Protein AF-A0A813EMS3-F1 (afdb_monomer_lite)

InterPro domains:
  IPR025638 Protein of unknown function DUF4336 [PTHR33835] (139-270)
  IPR036866 Ribonuclease Z/Hydroxyacylglutathione hydrolase-like [SSF56281] (127-273)

Foldseek 3Di:
DDQWDFDPPWDWDFDDDDPQKTWTATPDGDGDRTDIDGQDDPPHGPDDDPPPLPVPQPPPPPDDDFKDGFADPFVQKTKIKGWDDLVCQVVLLVVLLVLFPDPVLNVLSVVQVVCVVVVNFGGFTFIFMWMWGQFPVLLFIEIELDDAPDPVVLVSSVSRRHALAYEQFFLVSLPRVQVVCVSRVAHEYQYEDDDSCVVSVVRHPPPSHHYQYDHADCSQVSVCVRHPVCQKGWHWDADPNGTTIWIQGPVRRDTDTDCCCVVPPPPLPDLVVQRTTPTPSSSVSSSCSPSVPPD

pLDDT: mean 81.96, std 15.06, range [34.81, 97.19]

Structure (mmCIF, N/CA/C/O backbone):
data_AF-A0A813EMS3-F1
#
_entry.id   AF-A0A813EMS3-F1
#
loop_
_atom_site.group_PDB
_atom_site.id
_atom_site.type_symbol
_atom_site.label_atom_id
_atom_site.label_alt_id
_atom_site.label_comp_id
_atom_site.label_asym_id
_atom_site.label_entity_id
_atom_site.label_seq_id
_atom_site.pdbx_PDB_ins_code
_atom_site.Cartn_x
_atom_site.Cartn_y
_atom_site.Cartn_z
_atom_site.occupancy
_atom_site.B_iso_or_equiv
_atom_site.auth_seq_id
_atom_site.auth_comp_id
_atom_site.auth_asym_id
_atom_site.auth_atom_id
_atom_site.pdbx_PDB_model_num
ATOM 1 N N . MET A 1 1 ? 27.229 -27.694 19.171 1.00 39.75 1 MET A N 1
ATOM 2 C CA . MET A 1 1 ? 25.857 -27.173 18.996 1.00 39.75 1 MET A CA 1
ATOM 3 C C . MET A 1 1 ? 25.809 -25.803 19.642 1.00 39.75 1 MET A C 1
ATOM 5 O O . MET A 1 1 ? 25.884 -25.732 20.860 1.00 39.75 1 MET A O 1
ATOM 9 N N . MET A 1 2 ? 25.818 -24.729 18.852 1.00 39.12 2 MET A N 1
ATOM 10 C CA . MET A 1 2 ? 25.671 -23.376 19.394 1.00 39.12 2 MET A CA 1
ATOM 11 C C . MET A 1 2 ? 24.202 -23.181 19.772 1.00 39.12 2 MET A C 1
ATOM 13 O O . MET A 1 2 ? 23.333 -23.262 18.907 1.00 39.12 2 MET A O 1
ATOM 17 N N . GLY A 1 3 ? 23.925 -23.016 21.066 1.00 45.94 3 GLY A N 1
ATOM 18 C CA . GLY A 1 3 ? 22.601 -22.641 21.548 1.00 45.94 3 GLY A CA 1
ATOM 19 C C . GLY A 1 3 ? 22.306 -21.221 21.089 1.00 45.94 3 GLY A C 1
ATOM 20 O O . GLY A 1 3 ? 22.847 -20.279 21.654 1.00 45.94 3 GLY A O 1
ATOM 21 N N . GLY A 1 4 ? 21.524 -21.082 20.019 1.00 63.69 4 GLY A N 1
ATOM 22 C CA . GLY A 1 4 ? 21.028 -19.785 19.573 1.00 63.69 4 GLY A CA 1
ATOM 23 C C . GLY A 1 4 ? 19.966 -19.260 20.534 1.00 63.69 4 GLY A C 1
ATOM 24 O O . GLY A 1 4 ? 19.202 -20.034 21.110 1.00 63.69 4 GLY A O 1
ATOM 25 N N . GLU A 1 5 ? 19.913 -17.948 20.709 1.00 82.31 5 GLU A N 1
ATOM 26 C CA . GLU A 1 5 ? 18.809 -17.284 21.396 1.00 82.31 5 GLU A CA 1
ATOM 27 C C . GLU A 1 5 ? 17.659 -17.065 20.408 1.00 82.31 5 GLU A C 1
ATOM 29 O O . GLU A 1 5 ? 17.875 -16.929 19.202 1.00 82.31 5 GLU A O 1
ATOM 34 N N . ILE A 1 6 ? 16.427 -17.061 20.912 1.00 84.81 6 ILE A N 1
ATOM 35 C CA . ILE A 1 6 ? 15.279 -16.614 20.126 1.00 84.81 6 ILE A CA 1
ATOM 36 C C . ILE A 1 6 ? 15.252 -15.085 20.123 1.00 84.81 6 ILE A C 1
ATOM 38 O O . ILE A 1 6 ? 15.393 -14.466 21.178 1.00 84.81 6 ILE A O 1
ATOM 42 N N . LEU A 1 7 ? 15.103 -14.477 18.947 1.00 83.50 7 LEU A N 1
ATOM 43 C CA . LEU A 1 7 ? 15.065 -13.022 18.813 1.00 83.50 7 LEU A CA 1
ATOM 44 C C . LEU A 1 7 ? 13.640 -12.475 18.975 1.00 83.50 7 LEU A C 1
ATOM 46 O O . LEU A 1 7 ? 12.650 -13.171 18.743 1.00 83.50 7 LEU A O 1
ATOM 50 N N . ILE A 1 8 ? 13.543 -11.202 19.371 1.00 80.25 8 ILE A N 1
ATOM 51 C CA . ILE A 1 8 ? 12.269 -10.478 19.487 1.00 80.25 8 ILE A CA 1
ATOM 52 C C . ILE A 1 8 ? 11.554 -10.487 18.127 1.00 80.25 8 ILE A C 1
ATOM 54 O O . ILE A 1 8 ? 12.184 -10.273 17.093 1.00 80.25 8 ILE A O 1
ATOM 58 N N . GLY A 1 9 ? 10.241 -10.733 18.140 1.00 74.06 9 GLY A N 1
ATOM 59 C CA . GLY A 1 9 ? 9.406 -10.828 16.936 1.00 74.06 9 GLY A CA 1
ATOM 60 C C . GLY A 1 9 ? 9.239 -12.248 16.382 1.00 74.06 9 GLY A C 1
ATOM 61 O O . GLY A 1 9 ? 8.477 -12.445 15.441 1.00 74.06 9 GLY A O 1
ATOM 62 N N . ALA A 1 10 ? 9.906 -13.251 16.960 1.00 83.69 10 ALA A N 1
ATOM 63 C CA . ALA A 1 10 ? 9.676 -14.647 16.605 1.00 83.69 10 ALA A CA 1
ATOM 64 C C . ALA A 1 10 ? 8.313 -15.157 17.108 1.00 83.69 10 ALA A C 1
ATOM 66 O O . ALA A 1 10 ? 7.924 -14.900 18.248 1.00 83.69 10 ALA A O 1
ATOM 67 N N . THR A 1 11 ? 7.619 -15.940 16.277 1.00 88.12 11 THR A N 1
ATOM 68 C CA . THR A 1 11 ? 6.373 -16.622 16.658 1.00 88.12 11 THR A CA 1
ATOM 69 C C . THR A 1 11 ? 6.671 -18.073 17.008 1.00 88.12 11 THR A C 1
ATOM 71 O O . THR A 1 11 ? 7.356 -18.779 16.262 1.00 88.12 11 THR A O 1
ATOM 74 N N . ILE A 1 12 ? 6.148 -18.534 18.144 1.00 92.19 12 ILE A N 1
ATOM 75 C CA . ILE A 1 12 ? 6.427 -19.865 18.681 1.00 92.19 12 ILE A CA 1
ATOM 76 C C . ILE A 1 12 ? 5.160 -20.599 19.107 1.00 92.19 12 ILE A C 1
ATOM 78 O O . ILE A 1 12 ? 4.208 -20.000 19.598 1.00 92.19 12 ILE A O 1
ATOM 82 N N . GLN A 1 13 ? 5.180 -21.919 18.964 1.00 92.00 13 GLN A N 1
ATOM 83 C CA . GLN A 1 13 ? 4.157 -22.815 19.485 1.00 92.00 13 GLN A CA 1
ATOM 84 C C . GLN A 1 13 ? 4.540 -23.284 20.893 1.00 92.00 13 GLN A C 1
ATOM 86 O O . GLN A 1 13 ? 5.644 -23.798 21.093 1.00 92.00 13 GLN A O 1
ATOM 91 N N . GLU A 1 14 ? 3.615 -23.160 21.845 1.00 94.50 14 GLU A N 1
ATOM 92 C CA . GLU A 1 14 ? 3.716 -23.760 23.181 1.00 94.50 14 GLU A CA 1
ATOM 93 C C . GLU A 1 14 ? 3.716 -25.294 23.066 1.00 94.50 14 GLU A C 1
ATOM 95 O O . GLU A 1 14 ? 2.765 -25.886 22.558 1.00 94.50 14 GLU A O 1
ATOM 100 N N . LEU A 1 15 ? 4.799 -25.943 23.513 1.00 92.75 15 LEU A N 1
ATOM 101 C CA . LEU A 1 15 ? 4.885 -27.407 23.594 1.00 92.75 15 LEU A CA 1
ATOM 102 C C . LEU A 1 15 ? 4.703 -27.910 25.026 1.00 92.75 15 LEU A C 1
ATOM 104 O O . LEU A 1 15 ? 4.074 -28.942 25.245 1.00 92.75 15 LEU A O 1
ATOM 108 N N . GLN A 1 16 ? 5.320 -27.227 25.991 1.00 95.94 16 GLN A N 1
ATOM 109 C CA . GLN A 1 16 ? 5.324 -27.631 27.394 1.00 95.94 16 GLN A CA 1
ATOM 110 C C . GLN A 1 16 ? 5.647 -26.424 28.278 1.00 95.94 16 GLN A C 1
ATOM 112 O O . GLN A 1 16 ? 6.584 -25.688 27.978 1.00 95.94 16 GLN A O 1
ATOM 117 N N . LEU A 1 17 ? 4.929 -26.247 29.387 1.00 94.38 17 LEU A N 1
ATOM 118 C CA . LEU A 1 17 ? 5.208 -25.204 30.373 1.00 94.38 17 LEU A CA 1
ATOM 119 C C . LEU A 1 17 ? 5.712 -25.825 31.683 1.00 94.38 17 LEU A C 1
ATOM 121 O O . LEU A 1 17 ? 5.043 -26.671 32.273 1.00 94.38 17 LEU A O 1
ATOM 125 N N . GLU A 1 18 ? 6.881 -25.384 32.150 1.00 95.12 18 GLU A N 1
ATOM 126 C CA . GLU A 1 18 ? 7.467 -25.770 33.43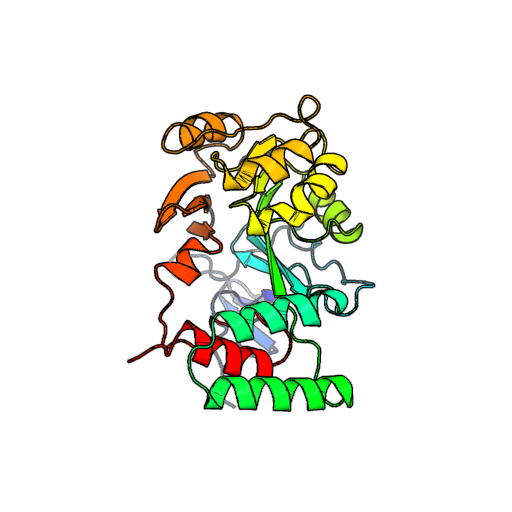8 1.00 95.12 18 GLU A CA 1
ATOM 127 C C . GLU A 1 18 ? 7.759 -24.514 34.267 1.00 95.12 18 GLU A C 1
ATOM 129 O O . GLU A 1 18 ? 8.764 -23.820 34.079 1.00 95.12 18 GLU A O 1
ATOM 134 N N . GLY A 1 19 ? 6.847 -24.193 35.188 1.00 93.69 19 GLY A N 1
ATOM 135 C CA . GLY A 1 19 ? 6.937 -22.985 36.006 1.00 93.69 19 GLY A CA 1
ATOM 136 C C . GLY A 1 19 ? 6.906 -21.721 35.144 1.00 93.69 19 GLY A C 1
ATOM 137 O O . GLY A 1 19 ? 5.902 -21.428 34.505 1.00 93.69 19 GLY A O 1
ATOM 138 N N . SER A 1 20 ? 8.010 -20.971 35.126 1.00 92.75 20 SER A N 1
ATOM 139 C CA . SER A 1 20 ? 8.164 -19.744 34.333 1.00 92.75 20 SER A CA 1
ATOM 140 C C . SER A 1 20 ? 8.887 -19.952 32.998 1.00 92.75 20 SER A C 1
ATOM 142 O O . SER A 1 20 ? 9.240 -18.969 32.341 1.00 92.75 20 SER A O 1
ATOM 144 N N . ARG A 1 21 ? 9.135 -21.204 32.587 1.00 94.12 21 ARG A N 1
ATOM 145 C CA . ARG A 1 21 ? 9.811 -21.532 31.327 1.00 94.12 21 ARG A CA 1
ATOM 146 C C . ARG A 1 21 ? 8.890 -22.291 30.383 1.00 94.12 21 ARG A C 1
ATOM 148 O O . ARG A 1 21 ? 8.296 -23.299 30.750 1.00 94.12 21 ARG A O 1
ATOM 155 N N . LEU A 1 22 ? 8.835 -21.820 29.147 1.00 95.12 22 LEU A N 1
ATOM 156 C CA . LEU A 1 22 ? 8.090 -22.388 28.039 1.00 95.12 22 LEU A CA 1
ATOM 157 C C . LEU A 1 22 ? 9.041 -23.149 27.117 1.00 95.12 22 LEU A C 1
ATOM 159 O O . LEU A 1 22 ? 9.965 -22.567 26.542 1.00 95.12 22 LEU A O 1
ATOM 163 N N . ARG A 1 23 ? 8.801 -24.444 26.945 1.00 96.19 23 ARG A N 1
ATOM 164 C CA . ARG A 1 23 ? 9.350 -25.214 25.836 1.00 96.19 23 ARG A CA 1
ATOM 165 C C . ARG A 1 23 ? 8.542 -24.908 24.592 1.00 96.19 23 ARG A C 1
ATOM 167 O O . ARG A 1 23 ? 7.312 -24.988 24.612 1.00 96.19 23 ARG A O 1
ATOM 174 N N . TYR A 1 24 ? 9.238 -24.615 23.508 1.00 94.62 24 TYR A N 1
ATOM 175 C CA . TYR A 1 24 ? 8.609 -24.121 22.301 1.00 94.62 24 TYR A CA 1
ATOM 176 C C . TYR A 1 24 ? 9.109 -24.809 21.034 1.00 94.62 24 TYR A C 1
ATOM 178 O O . TYR A 1 24 ? 10.196 -25.392 21.012 1.00 94.62 24 TYR A O 1
ATOM 186 N N . LYS A 1 25 ? 8.312 -24.688 19.969 1.00 92.50 25 LYS A N 1
ATOM 187 C CA . LYS A 1 25 ? 8.716 -24.907 18.575 1.00 92.50 25 LYS A CA 1
ATOM 188 C C . LYS A 1 25 ? 8.629 -23.580 17.822 1.00 92.50 25 LYS A C 1
ATOM 190 O O . LYS A 1 25 ? 7.610 -22.903 17.919 1.00 92.50 25 LYS A O 1
ATOM 195 N N . LEU A 1 26 ? 9.677 -23.206 17.095 1.00 89.12 26 LEU A N 1
ATOM 196 C CA . LEU A 1 26 ? 9.679 -21.996 16.271 1.00 89.12 26 LEU A CA 1
ATOM 197 C C . LEU A 1 26 ? 8.742 -22.181 15.072 1.00 89.12 26 LEU A C 1
ATOM 199 O O . LEU A 1 26 ? 8.842 -23.185 14.365 1.00 89.12 26 LEU A O 1
ATOM 203 N N . LEU A 1 27 ? 7.842 -21.222 14.864 1.00 82.94 27 LEU A N 1
ATOM 204 C CA . LEU A 1 27 ? 6.959 -21.161 13.697 1.00 82.94 27 LEU A CA 1
ATOM 205 C C . LEU A 1 27 ? 7.501 -20.168 12.663 1.00 82.94 27 LEU A C 1
ATOM 207 O O . LEU A 1 27 ? 7.601 -20.508 11.488 1.00 82.94 27 LEU A O 1
ATOM 211 N N . SER A 1 28 ? 7.910 -18.976 13.106 1.00 81.50 28 SER A N 1
ATOM 212 C CA . SER A 1 28 ? 8.496 -17.928 12.261 1.00 81.50 28 SER A CA 1
ATOM 213 C C . SER A 1 28 ? 9.492 -17.059 13.044 1.00 81.50 28 SER A C 1
ATOM 215 O O . SER A 1 28 ? 9.446 -17.004 14.274 1.00 81.50 28 SER A O 1
ATOM 217 N N . GLY A 1 29 ? 10.400 -16.378 12.339 1.00 83.88 29 GLY A N 1
ATOM 218 C CA . GLY A 1 29 ? 11.448 -15.530 12.923 1.00 83.88 29 GLY A CA 1
ATOM 219 C C . GLY A 1 29 ? 12.809 -16.222 13.051 1.00 83.88 29 GLY A C 1
ATOM 220 O O . GLY A 1 29 ? 13.076 -17.227 12.392 1.00 83.88 29 GLY A O 1
ATOM 221 N N . THR A 1 30 ? 13.684 -15.670 13.895 1.00 84.75 30 THR A N 1
ATOM 222 C CA . THR A 1 30 ? 15.079 -16.120 14.045 1.00 84.75 30 THR A CA 1
ATOM 223 C C . THR A 1 30 ? 15.304 -16.750 15.417 1.00 84.75 30 THR A C 1
ATOM 225 O O . THR A 1 30 ? 15.073 -16.117 16.448 1.00 84.75 30 THR A O 1
ATOM 228 N N . GLY A 1 31 ? 15.789 -17.991 15.434 1.00 89.75 31 GLY A N 1
ATOM 229 C CA . GLY A 1 31 ? 16.134 -18.719 16.653 1.00 89.75 31 GLY A CA 1
ATOM 230 C C . GLY A 1 31 ? 16.241 -20.231 16.419 1.00 89.75 31 GLY A C 1
ATOM 231 O O . GLY A 1 31 ? 16.095 -20.698 15.287 1.00 89.75 31 GLY A O 1
ATOM 232 N N . PRO A 1 32 ? 16.499 -21.024 17.471 1.00 93.56 32 PRO A N 1
ATOM 233 C CA . PRO A 1 32 ? 16.442 -22.481 17.397 1.00 93.56 32 PRO A CA 1
ATOM 234 C C . PRO A 1 32 ? 15.047 -22.982 17.011 1.00 93.56 32 PRO A C 1
ATOM 236 O O . PRO A 1 32 ? 14.041 -22.468 17.492 1.00 93.56 32 PRO A O 1
ATOM 239 N N . SER A 1 33 ? 14.978 -24.051 16.213 1.00 90.81 33 SER A N 1
ATOM 240 C CA . SER A 1 33 ? 13.701 -24.656 15.803 1.00 90.81 33 SER A CA 1
ATOM 241 C C . SER A 1 33 ? 12.895 -25.230 16.975 1.00 90.81 33 SER A C 1
ATOM 243 O O . SER A 1 33 ? 11.667 -25.279 16.916 1.00 90.81 33 SER A O 1
ATOM 245 N N . ILE A 1 34 ? 13.574 -25.649 18.045 1.00 94.44 34 ILE A N 1
ATOM 246 C CA . ILE A 1 34 ? 12.999 -26.074 19.323 1.00 94.44 34 ILE A CA 1
ATOM 247 C C . ILE A 1 34 ? 13.897 -25.535 20.436 1.00 94.44 34 ILE A C 1
ATOM 249 O O . ILE A 1 34 ? 15.123 -25.622 20.340 1.00 94.44 34 ILE A O 1
ATOM 253 N N . GLY A 1 35 ? 13.304 -25.028 21.515 1.00 94.38 35 GLY A N 1
ATOM 254 C CA . GLY A 1 35 ? 14.068 -24.503 22.641 1.00 94.38 35 GLY A CA 1
ATOM 255 C C . GLY A 1 35 ? 13.240 -24.281 23.899 1.00 94.38 35 GLY A C 1
ATOM 256 O O . GLY A 1 35 ? 12.080 -24.681 23.980 1.00 94.38 35 GLY A O 1
ATOM 257 N N . TRP A 1 36 ? 13.866 -23.640 24.886 1.00 94.94 36 TRP A N 1
ATOM 258 C CA . TRP A 1 36 ? 13.221 -23.161 26.107 1.00 94.94 36 TRP A CA 1
ATOM 259 C C . TRP A 1 36 ? 13.394 -21.650 26.218 1.00 94.94 36 TRP A C 1
ATOM 261 O O . TRP A 1 36 ? 14.504 -21.151 26.048 1.00 94.94 36 TRP A O 1
ATOM 271 N N . VAL A 1 37 ? 12.328 -20.940 26.569 1.00 94.50 37 VAL A N 1
ATOM 272 C CA . VAL A 1 37 ? 12.321 -19.489 26.794 1.00 94.50 37 VAL A CA 1
ATOM 273 C C . VAL A 1 37 ? 11.631 -19.181 28.122 1.00 94.50 37 VAL A C 1
ATOM 275 O O . VAL A 1 37 ? 10.745 -19.919 28.543 1.00 94.50 37 VAL A O 1
ATOM 278 N N . SER A 1 38 ? 12.055 -18.137 28.827 1.00 93.94 38 SER A N 1
ATOM 279 C CA . SER A 1 38 ? 11.341 -17.672 30.023 1.00 93.94 38 SER A CA 1
ATOM 280 C C . SER A 1 38 ? 10.124 -16.849 29.610 1.00 93.94 38 SER A C 1
ATOM 282 O O . SER A 1 38 ? 10.216 -16.081 28.662 1.00 93.94 38 SER A O 1
ATOM 284 N N . LEU A 1 39 ? 9.007 -16.965 30.327 1.00 91.75 39 LEU A N 1
ATOM 285 C CA . LEU A 1 39 ? 7.810 -16.163 30.048 1.00 91.75 39 LEU A CA 1
ATOM 286 C C . LEU A 1 39 ? 8.017 -14.680 30.370 1.00 91.75 39 LEU A C 1
ATOM 288 O O . LEU A 1 39 ? 7.509 -13.826 29.654 1.00 91.75 39 LEU A O 1
ATOM 292 N N . ALA A 1 40 ? 8.792 -14.376 31.414 1.00 90.06 40 ALA A N 1
ATOM 293 C CA . ALA A 1 40 ? 9.079 -13.014 31.848 1.00 90.06 40 ALA A CA 1
ATOM 294 C C . ALA A 1 40 ? 10.482 -12.891 32.461 1.00 90.06 40 ALA A C 1
ATOM 296 O O . ALA A 1 40 ? 11.043 -13.855 32.990 1.00 90.06 40 ALA A O 1
ATOM 297 N N . MET A 1 41 ? 11.040 -11.680 32.433 1.00 87.00 41 MET A N 1
ATOM 298 C CA . MET A 1 41 ? 12.295 -11.328 33.097 1.00 87.00 41 MET A CA 1
ATOM 299 C C . MET A 1 41 ? 12.220 -9.904 33.657 1.00 87.00 41 MET A C 1
ATOM 301 O O . MET A 1 41 ? 11.880 -8.964 32.945 1.00 87.00 41 MET A O 1
ATOM 305 N N . LYS A 1 42 ? 12.558 -9.730 34.945 1.00 88.06 42 LYS A N 1
ATOM 306 C CA . LYS A 1 42 ? 12.503 -8.431 35.654 1.00 88.06 42 LYS A CA 1
ATOM 307 C C . LYS A 1 42 ? 11.147 -7.711 35.509 1.00 88.06 42 LYS A C 1
ATOM 309 O O . LYS A 1 42 ? 11.104 -6.498 35.329 1.00 88.06 42 LYS A O 1
ATOM 314 N N . GLY A 1 43 ? 10.051 -8.470 35.561 1.00 81.50 43 GLY A N 1
ATOM 315 C CA . GLY A 1 43 ? 8.690 -7.935 35.447 1.00 81.50 43 GLY A CA 1
ATOM 316 C C . GLY A 1 43 ? 8.269 -7.523 34.032 1.00 81.50 43 GLY A C 1
ATOM 317 O O . GLY A 1 43 ? 7.224 -6.902 33.888 1.00 81.50 43 GLY A O 1
ATOM 318 N N . LYS A 1 44 ? 9.063 -7.842 33.001 1.00 72.31 44 LYS A N 1
ATOM 319 C CA . LYS A 1 44 ? 8.680 -7.684 31.594 1.00 72.31 44 LYS A CA 1
ATOM 320 C C . LYS A 1 44 ? 8.373 -9.043 30.987 1.00 72.31 44 LYS A C 1
ATOM 322 O O . LYS A 1 44 ? 9.193 -9.953 31.127 1.00 72.31 44 LYS A O 1
ATOM 327 N N . ASP A 1 45 ? 7.255 -9.150 30.288 1.00 87.25 45 ASP A N 1
ATOM 328 C CA . ASP A 1 45 ? 6.913 -10.351 29.536 1.00 87.25 45 ASP A CA 1
ATOM 329 C C . ASP A 1 45 ? 7.838 -10.482 28.319 1.00 87.25 45 ASP A C 1
ATOM 331 O O . ASP A 1 45 ? 8.077 -9.523 27.584 1.00 87.25 45 ASP A O 1
ATOM 335 N N . LEU A 1 46 ? 8.412 -11.669 28.147 1.00 88.88 46 LEU A N 1
ATOM 336 C CA . LEU A 1 46 ? 9.237 -12.049 26.998 1.00 88.88 46 LEU A CA 1
ATOM 337 C C . LEU A 1 46 ? 8.431 -12.854 25.976 1.00 88.88 46 LEU A C 1
ATOM 339 O O . LEU A 1 46 ? 8.777 -12.872 24.798 1.00 88.88 46 LEU A O 1
ATOM 343 N N . VAL A 1 47 ? 7.369 -13.525 26.431 1.00 89.94 47 VAL A N 1
ATOM 344 C CA . VAL A 1 47 ? 6.434 -14.262 25.586 1.00 89.94 47 VAL A CA 1
ATOM 345 C C . VAL A 1 47 ? 5.025 -13.867 25.986 1.00 89.94 47 VAL A C 1
ATOM 347 O O . VAL A 1 47 ? 4.619 -14.066 27.129 1.00 89.94 47 VAL A O 1
ATOM 350 N N . VAL A 1 48 ? 4.275 -13.339 25.027 1.00 87.44 48 VAL A N 1
ATOM 351 C CA . VAL A 1 48 ? 2.858 -13.015 25.183 1.00 87.44 48 VAL A CA 1
ATOM 352 C C . VAL A 1 48 ? 2.037 -13.963 24.320 1.00 87.44 48 VAL A C 1
ATOM 354 O O . VAL A 1 48 ? 2.467 -14.359 23.235 1.00 87.44 48 VAL A O 1
ATOM 357 N N . ARG A 1 49 ? 0.853 -14.360 24.798 1.00 85.25 49 ARG A N 1
ATOM 358 C CA . ARG A 1 49 ? -0.072 -15.120 23.955 1.00 85.25 49 ARG A CA 1
ATOM 359 C C . ARG A 1 49 ? -0.583 -14.202 22.857 1.00 85.25 49 ARG A C 1
ATOM 361 O O . ARG A 1 49 ? -1.210 -13.188 23.147 1.00 85.25 49 ARG A O 1
ATOM 368 N N . VAL A 1 50 ? -0.345 -14.588 21.610 1.00 76.62 50 VAL A N 1
ATOM 369 C CA . VAL A 1 50 ? -1.050 -14.000 20.474 1.00 76.62 50 VAL A CA 1
ATOM 370 C C . VAL A 1 50 ? -2.528 -14.334 20.674 1.00 76.62 50 VAL A C 1
ATOM 372 O O . VAL A 1 50 ? -2.884 -15.507 20.789 1.00 76.62 50 VAL A O 1
ATOM 375 N N . SER A 1 51 ? -3.372 -13.314 20.828 1.00 50.69 51 SER A N 1
ATOM 376 C CA . SER A 1 51 ? -4.808 -13.517 21.004 1.00 50.69 51 SER A CA 1
ATOM 377 C C . SER A 1 51 ? -5.382 -14.244 19.782 1.00 50.69 51 SER A C 1
ATOM 379 O O . SER A 1 51 ? -4.892 -14.099 18.660 1.00 50.69 51 SER A O 1
ATOM 381 N N . GLU A 1 52 ? -6.445 -15.029 19.975 1.00 46.91 52 GLU A N 1
ATOM 382 C CA . GLU A 1 52 ? -7.145 -15.708 18.870 1.00 46.91 52 GLU A CA 1
ATOM 383 C C . GLU A 1 52 ? -7.615 -14.727 17.773 1.00 46.91 52 GLU A C 1
ATOM 385 O O . GLU A 1 52 ? -7.793 -15.130 16.627 1.00 46.91 52 GLU A O 1
ATOM 390 N N . ALA A 1 53 ? -7.702 -13.425 18.082 1.00 45.28 53 ALA A N 1
ATOM 391 C CA . ALA A 1 53 ? -7.979 -12.342 17.136 1.00 45.28 53 ALA A CA 1
ATOM 392 C C . ALA A 1 53 ? -6.854 -12.075 16.107 1.00 45.28 53 ALA A C 1
ATOM 394 O O . ALA A 1 53 ? -7.058 -11.311 15.162 1.00 45.28 53 ALA A O 1
ATOM 395 N N . THR A 1 54 ? -5.678 -12.685 16.265 1.00 40.66 54 THR A N 1
ATOM 396 C CA . THR A 1 54 ? -4.572 -12.632 15.289 1.00 40.66 54 THR A CA 1
ATOM 397 C C . THR A 1 54 ? -4.164 -14.022 14.792 1.00 40.66 54 THR A C 1
ATOM 399 O O . THR A 1 54 ? -3.596 -14.136 13.709 1.00 40.66 54 THR A O 1
ATOM 402 N N . ALA A 1 55 ? -4.505 -15.089 15.526 1.00 39.34 55 ALA A N 1
ATOM 403 C CA . ALA A 1 55 ? -4.144 -16.475 15.200 1.00 39.34 55 ALA A CA 1
ATOM 404 C C . ALA A 1 55 ? -4.895 -17.070 13.985 1.00 39.34 55 ALA A C 1
ATOM 406 O O . ALA A 1 55 ? -4.576 -18.173 13.548 1.00 39.34 55 ALA A O 1
ATOM 407 N N . GLY A 1 56 ? -5.876 -16.349 13.428 1.00 36.03 56 GLY A N 1
ATOM 408 C CA . GLY A 1 56 ? -6.659 -16.763 12.256 1.00 36.03 56 GLY A CA 1
ATOM 409 C C . GLY A 1 56 ? -6.327 -16.045 10.943 1.00 36.03 56 GLY A C 1
ATOM 410 O O . GLY A 1 56 ? -6.967 -16.332 9.937 1.00 36.03 56 GLY A O 1
ATOM 411 N N . LEU A 1 57 ? -5.361 -15.116 10.923 1.00 41.09 57 LEU A N 1
ATOM 412 C CA . LEU A 1 57 ? -5.032 -14.320 9.727 1.00 41.09 57 LEU A CA 1
ATOM 413 C C . LEU A 1 57 ? -3.941 -14.936 8.839 1.00 41.09 57 LEU A C 1
ATOM 415 O O . LEU A 1 57 ? -3.571 -14.337 7.832 1.00 41.09 57 LEU A O 1
ATOM 419 N N . GLU A 1 58 ? -3.506 -16.170 9.115 1.00 40.09 58 GLU A N 1
ATOM 420 C CA . GLU A 1 58 ? -2.903 -17.023 8.083 1.00 40.09 58 GLU A CA 1
ATOM 421 C C . GLU A 1 58 ? -4.000 -17.504 7.118 1.00 40.09 58 GLU A C 1
ATOM 423 O O . GLU A 1 58 ? -4.277 -18.697 6.966 1.00 40.09 58 GLU A O 1
ATOM 428 N N . HIS A 1 59 ? -4.650 -16.563 6.429 1.00 39.38 59 HIS A N 1
ATOM 429 C CA . HIS A 1 59 ? -5.305 -16.906 5.185 1.00 39.38 59 HIS A CA 1
ATOM 430 C C . HIS A 1 59 ? -4.195 -17.380 4.254 1.00 39.38 59 HIS A C 1
ATOM 432 O O . HIS A 1 59 ? -3.403 -16.588 3.741 1.00 39.38 59 HIS A O 1
ATOM 438 N N . LYS A 1 60 ? -4.131 -18.700 4.039 1.00 34.81 60 LYS A N 1
ATOM 439 C CA . LYS A 1 60 ? -3.515 -19.252 2.836 1.00 34.81 60 LYS A CA 1
ATOM 440 C C . LYS A 1 60 ? -4.017 -18.396 1.682 1.00 34.81 60 LYS A C 1
ATOM 442 O O . LYS A 1 60 ? -5.216 -18.411 1.403 1.00 34.81 60 LYS A O 1
ATOM 447 N N . ALA A 1 61 ? -3.103 -17.658 1.057 1.00 35.09 61 ALA A N 1
ATOM 448 C CA . ALA A 1 61 ? -3.294 -17.028 -0.235 1.00 35.09 61 ALA A CA 1
ATOM 449 C C . ALA A 1 61 ? -3.560 -18.150 -1.247 1.00 35.09 61 ALA A C 1
ATOM 451 O O . ALA A 1 61 ? -2.676 -18.619 -1.9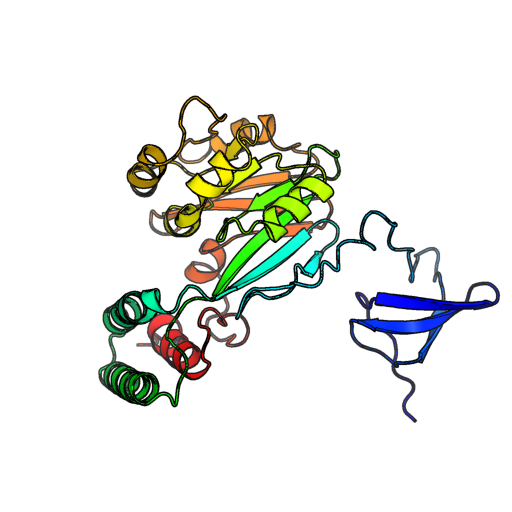60 1.00 35.09 61 ALA A O 1
ATOM 452 N N . ALA A 1 62 ? -4.772 -18.692 -1.226 1.00 36.56 62 ALA A N 1
ATOM 453 C CA . ALA A 1 62 ? -5.244 -19.541 -2.283 1.00 36.56 62 ALA A CA 1
ATOM 454 C C . ALA A 1 62 ? -5.604 -18.600 -3.433 1.00 36.56 62 ALA A C 1
ATOM 456 O O . ALA A 1 62 ? -6.554 -17.836 -3.330 1.00 36.56 62 ALA A O 1
ATOM 457 N N . ALA A 1 63 ? -4.819 -18.715 -4.506 1.00 38.97 63 ALA A N 1
ATOM 458 C CA . ALA A 1 63 ? -5.157 -18.333 -5.875 1.00 38.97 63 ALA A CA 1
ATOM 459 C C . ALA A 1 63 ? -4.868 -16.899 -6.366 1.00 38.97 63 ALA A C 1
ATOM 461 O O . ALA A 1 63 ? -5.705 -16.342 -7.056 1.00 38.97 63 ALA A O 1
ATOM 462 N N . PHE A 1 64 ? -3.643 -16.375 -6.206 1.00 39.09 64 PHE A N 1
ATOM 463 C CA . PHE A 1 64 ? -3.106 -15.412 -7.191 1.00 39.09 64 PHE A CA 1
ATOM 464 C C . PHE A 1 64 ? -1.617 -15.655 -7.492 1.00 39.09 64 PHE A C 1
ATOM 466 O O . PHE A 1 64 ? -0.805 -15.705 -6.564 1.00 39.09 64 PHE A O 1
ATOM 473 N N . PRO A 1 65 ? -1.212 -15.797 -8.770 1.00 40.59 65 PRO A N 1
ATOM 474 C CA . PRO A 1 65 ? 0.200 -15.797 -9.140 1.00 40.59 65 PRO A CA 1
ATOM 475 C C . PRO A 1 65 ? 0.835 -14.439 -8.786 1.00 40.59 65 PRO A C 1
ATOM 477 O O . PRO A 1 65 ? 0.489 -13.425 -9.382 1.00 40.59 65 PRO A O 1
ATOM 480 N N . GLY A 1 66 ? 1.760 -14.412 -7.819 1.00 47.69 66 GLY A N 1
ATOM 481 C CA . GLY A 1 66 ? 2.522 -13.207 -7.449 1.00 47.69 66 GLY A CA 1
ATOM 482 C C . GLY A 1 66 ? 1.984 -12.383 -6.268 1.00 47.69 66 GLY A C 1
ATOM 483 O O . GLY A 1 66 ? 2.556 -11.330 -5.984 1.00 47.69 66 GLY A O 1
ATOM 484 N N . ALA A 1 67 ? 0.935 -12.846 -5.579 1.00 53.75 67 ALA A N 1
ATOM 485 C CA . ALA A 1 67 ? 0.480 -12.285 -4.305 1.00 53.75 67 ALA A CA 1
ATOM 486 C C . ALA A 1 67 ? 1.271 -12.888 -3.130 1.00 53.75 67 ALA A C 1
ATOM 488 O O . ALA A 1 67 ? 1.344 -14.112 -2.993 1.00 53.75 67 ALA A O 1
ATOM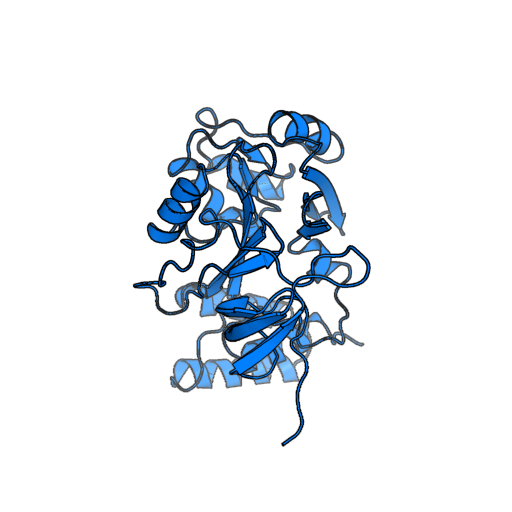 489 N N . GLU A 1 68 ? 1.860 -12.042 -2.285 1.00 64.38 68 GLU A N 1
ATOM 490 C CA . GLU A 1 68 ? 2.450 -12.464 -1.009 1.00 64.38 68 GLU A CA 1
ATOM 491 C C . GLU A 1 68 ? 1.339 -12.629 0.053 1.00 64.38 68 GLU A C 1
ATOM 493 O O . GLU A 1 68 ? 0.234 -12.112 -0.101 1.00 64.38 68 GLU A O 1
ATOM 498 N N . SER A 1 69 ? 1.574 -13.388 1.127 1.00 70.44 69 SER A N 1
ATOM 499 C CA . SER A 1 69 ? 0.590 -13.515 2.214 1.00 70.44 69 SER A CA 1
ATOM 500 C C . SER A 1 69 ? 0.416 -12.189 2.955 1.00 70.44 69 SER A C 1
ATOM 502 O O . SER A 1 69 ? 1.393 -11.467 3.163 1.00 70.44 69 SER A O 1
ATOM 504 N N . LEU A 1 70 ? -0.804 -11.904 3.425 1.00 80.94 70 LEU A N 1
ATOM 505 C CA . LEU A 1 70 ? -1.036 -10.821 4.380 1.00 80.94 70 LEU A CA 1
ATOM 506 C C . LEU A 1 70 ? -0.154 -11.063 5.616 1.00 80.94 70 LEU A C 1
ATOM 508 O O . LEU A 1 70 ? -0.301 -12.076 6.297 1.00 80.94 70 LEU A O 1
ATOM 512 N N . THR A 1 71 ? 0.789 -10.163 5.872 1.00 85.25 71 THR A N 1
ATOM 513 C CA . THR A 1 71 ? 1.855 -10.365 6.859 1.00 85.25 71 THR A CA 1
ATOM 514 C C . THR A 1 71 ? 1.763 -9.302 7.940 1.00 85.25 71 THR A C 1
ATOM 516 O O . THR A 1 71 ? 1.740 -8.115 7.635 1.00 85.25 71 THR A O 1
ATOM 519 N N . ALA A 1 72 ? 1.725 -9.702 9.211 1.00 87.75 72 ALA A N 1
ATOM 520 C CA . ALA A 1 72 ? 1.828 -8.752 10.315 1.00 87.75 72 ALA A CA 1
ATOM 521 C C . ALA A 1 72 ? 3.248 -8.160 10.357 1.00 87.75 72 ALA A C 1
ATOM 523 O O . ALA A 1 72 ? 4.223 -8.899 10.491 1.00 87.75 72 ALA A O 1
ATOM 524 N N . VAL A 1 73 ? 3.360 -6.836 10.240 1.00 87.69 73 VAL A N 1
ATOM 525 C CA . VAL A 1 73 ? 4.641 -6.102 10.277 1.00 87.69 73 VAL A CA 1
ATOM 526 C C . VAL A 1 73 ? 4.827 -5.323 11.578 1.00 87.69 73 VAL A C 1
ATOM 528 O O . VAL A 1 73 ? 5.952 -5.022 11.970 1.00 87.69 73 VAL A O 1
ATOM 531 N N . ALA A 1 74 ? 3.730 -5.038 12.275 1.00 90.12 74 ALA A N 1
ATOM 532 C CA . ALA A 1 74 ? 3.711 -4.583 13.656 1.00 90.12 74 ALA A CA 1
ATOM 533 C C . ALA A 1 74 ? 2.392 -5.023 14.310 1.00 90.12 74 ALA A C 1
ATOM 535 O O . ALA A 1 74 ? 1.518 -5.594 13.655 1.00 90.12 74 ALA A O 1
ATOM 536 N N . GLU A 1 75 ? 2.233 -4.760 15.604 1.00 87.38 75 GLU A N 1
ATOM 537 C CA . GLU A 1 75 ? 0.946 -4.953 16.273 1.00 87.38 75 GLU A CA 1
ATOM 538 C C . GLU A 1 75 ? -0.142 -4.148 15.547 1.00 87.38 75 GLU A C 1
ATOM 540 O O . GLU A 1 75 ? 0.039 -2.961 15.296 1.00 87.38 75 GLU A O 1
ATOM 545 N N . ASP A 1 76 ? -1.233 -4.810 15.154 1.00 90.94 76 ASP A N 1
ATOM 546 C CA . ASP A 1 76 ? -2.353 -4.218 14.404 1.00 90.94 76 ASP A CA 1
ATOM 547 C C . ASP A 1 76 ? -2.013 -3.638 13.018 1.00 90.94 76 ASP A C 1
ATOM 549 O O . ASP A 1 76 ? -2.886 -3.056 12.375 1.00 90.94 76 ASP A O 1
ATOM 553 N N . VAL A 1 77 ? -0.788 -3.827 12.520 1.00 93.75 77 VAL A N 1
ATOM 554 C CA . VAL A 1 77 ? -0.370 -3.380 11.186 1.00 93.75 77 VAL A CA 1
ATOM 555 C C . VAL A 1 77 ? 0.002 -4.587 10.343 1.00 93.75 77 VAL A C 1
ATOM 557 O O . VAL A 1 77 ? 0.937 -5.329 10.654 1.00 93.75 77 VAL A O 1
ATOM 560 N N . PHE A 1 78 ? -0.708 -4.745 9.236 1.00 92.88 78 PHE A N 1
ATOM 561 C CA . PHE A 1 78 ? -0.509 -5.820 8.281 1.00 92.88 78 PHE A CA 1
ATOM 562 C C . PHE A 1 78 ? -0.139 -5.246 6.924 1.00 92.88 78 PHE A C 1
ATOM 564 O O . PHE A 1 78 ? -0.612 -4.186 6.526 1.00 92.88 78 PHE A O 1
ATOM 571 N N . GLU A 1 79 ? 0.687 -5.972 6.198 1.00 91.19 79 GLU A N 1
ATOM 572 C CA . GLU A 1 79 ? 1.150 -5.615 4.873 1.00 91.19 79 GLU A CA 1
ATOM 573 C C . GLU A 1 79 ? 0.741 -6.683 3.870 1.00 91.19 79 GLU A C 1
ATOM 575 O O . GLU A 1 79 ? 0.766 -7.881 4.162 1.00 91.19 79 GLU A O 1
ATOM 580 N N . PHE A 1 80 ? 0.400 -6.241 2.666 1.00 90.19 80 PHE A N 1
ATOM 581 C CA . PHE A 1 80 ? 0.244 -7.113 1.518 1.00 90.19 80 PHE A CA 1
ATOM 582 C C . PHE A 1 80 ? 0.990 -6.530 0.323 1.00 90.19 80 PHE A C 1
ATOM 584 O O . PHE A 1 80 ? 0.857 -5.343 0.007 1.00 90.19 80 PHE A O 1
ATOM 591 N N . VAL A 1 81 ? 1.759 -7.385 -0.347 1.00 86.75 81 VAL A N 1
ATOM 592 C CA . VAL A 1 81 ? 2.550 -7.029 -1.522 1.00 86.75 81 VAL A CA 1
ATOM 593 C C . VAL A 1 81 ? 2.101 -7.880 -2.701 1.00 86.75 81 VAL A C 1
ATOM 595 O O . VAL A 1 81 ? 1.985 -9.101 -2.598 1.00 86.75 81 VAL A O 1
ATOM 598 N N . MET A 1 82 ? 1.882 -7.237 -3.845 1.00 84.56 82 MET A N 1
ATOM 599 C CA . MET A 1 82 ? 1.593 -7.927 -5.100 1.00 84.56 82 MET A CA 1
ATOM 600 C C . MET A 1 82 ? 2.311 -7.267 -6.269 1.00 84.56 82 MET A C 1
ATOM 602 O O . MET A 1 82 ? 2.452 -6.046 -6.323 1.00 84.56 82 MET A O 1
ATOM 606 N N . ALA A 1 83 ? 2.755 -8.069 -7.232 1.00 80.00 83 ALA A N 1
ATOM 607 C CA . ALA A 1 83 ? 3.207 -7.533 -8.509 1.00 80.00 83 ALA A CA 1
ATOM 608 C C . ALA A 1 83 ? 2.015 -6.970 -9.302 1.00 80.00 83 ALA A C 1
ATOM 610 O O . ALA A 1 83 ? 0.928 -7.546 -9.296 1.00 80.00 83 ALA A O 1
ATOM 611 N N . GLN A 1 84 ? 2.222 -5.860 -10.009 1.00 80.62 84 GLN A N 1
ATOM 612 C CA . GLN A 1 84 ? 1.285 -5.416 -11.038 1.00 80.62 84 GLN A CA 1
ATOM 613 C C . GLN A 1 84 ? 1.189 -6.451 -12.163 1.00 80.62 84 GLN A C 1
ATOM 615 O O . GLN A 1 84 ? 2.116 -7.227 -12.410 1.00 80.62 84 GLN A O 1
ATOM 620 N N . ALA A 1 85 ? 0.071 -6.408 -12.884 1.00 80.50 85 ALA A N 1
ATOM 621 C CA . ALA A 1 85 ? -0.136 -7.231 -14.062 1.00 80.50 85 ALA A CA 1
ATOM 622 C C . ALA A 1 85 ? 0.953 -6.979 -15.122 1.00 80.50 85 ALA A C 1
ATOM 624 O O . ALA A 1 85 ? 1.397 -5.848 -15.328 1.00 80.50 85 ALA A O 1
ATOM 625 N N . ALA A 1 86 ? 1.357 -8.039 -15.827 1.00 82.56 86 ALA A N 1
ATOM 626 C CA . ALA A 1 86 ? 2.417 -7.992 -16.838 1.00 82.56 86 ALA A CA 1
ATOM 627 C C . ALA A 1 86 ? 2.150 -6.977 -17.968 1.00 82.56 86 ALA A C 1
ATOM 629 O O . ALA A 1 86 ? 3.093 -6.468 -18.561 1.00 82.56 86 ALA A O 1
ATOM 630 N N . GLU A 1 87 ? 0.889 -6.621 -18.223 1.00 87.12 87 GLU A N 1
ATOM 631 C CA . GLU A 1 87 ? 0.487 -5.571 -19.174 1.00 87.12 87 GLU A CA 1
ATOM 632 C C . GLU A 1 87 ? 1.049 -4.177 -18.848 1.00 87.12 87 GLU A C 1
ATOM 634 O O . GLU A 1 87 ? 1.120 -3.308 -19.717 1.00 87.12 87 GLU A O 1
ATOM 639 N N . TYR A 1 88 ? 1.486 -3.950 -17.606 1.00 84.88 88 TYR A N 1
ATOM 640 C CA . TYR A 1 88 ? 2.165 -2.717 -17.219 1.00 84.88 88 TYR A CA 1
ATOM 641 C C . TYR A 1 88 ? 3.627 -2.676 -17.678 1.00 84.88 88 TYR A C 1
ATOM 643 O O . TYR A 1 88 ? 4.233 -1.609 -17.591 1.00 84.88 88 TYR A O 1
ATOM 651 N N . HIS A 1 89 ? 4.180 -3.780 -18.201 1.00 90.69 89 HIS A N 1
ATOM 652 C CA . HIS A 1 89 ? 5.580 -3.886 -18.611 1.00 90.69 89 HIS A CA 1
ATOM 653 C C . HIS A 1 89 ? 6.036 -2.711 -19.477 1.00 90.69 89 HIS A C 1
ATOM 655 O O . HIS A 1 89 ? 6.956 -1.994 -19.091 1.00 90.69 89 HIS A O 1
ATOM 661 N N . ASP A 1 90 ? 5.367 -2.479 -20.609 1.00 91.88 90 ASP A N 1
ATOM 662 C CA . ASP A 1 90 ? 5.772 -1.440 -21.558 1.00 91.88 90 ASP A CA 1
ATOM 663 C C . ASP A 1 90 ? 5.661 -0.033 -20.955 1.00 91.88 90 ASP A C 1
ATOM 665 O O . ASP A 1 90 ? 6.506 0.826 -21.213 1.00 91.88 90 ASP A O 1
ATOM 669 N N . LYS A 1 91 ? 4.644 0.208 -20.115 1.00 89.25 91 LYS A N 1
ATOM 670 C CA . LYS A 1 91 ? 4.445 1.504 -19.446 1.00 89.25 91 LYS A CA 1
ATOM 671 C C . LYS A 1 91 ? 5.566 1.785 -18.452 1.00 89.25 91 LYS A C 1
ATOM 673 O O . LYS A 1 91 ? 6.153 2.863 -18.472 1.00 89.25 91 LYS A O 1
ATOM 678 N N . VAL A 1 92 ? 5.873 0.812 -17.596 1.00 86.62 92 VAL A N 1
ATOM 679 C CA . VAL A 1 92 ? 6.936 0.940 -16.596 1.00 86.62 92 VAL A CA 1
ATOM 680 C C . VAL A 1 92 ? 8.289 1.049 -17.292 1.00 86.62 92 VAL A C 1
ATOM 682 O O . VAL A 1 92 ? 9.056 1.950 -16.969 1.00 86.62 92 VAL A O 1
ATOM 685 N N . PHE A 1 93 ? 8.556 0.209 -18.295 1.00 90.38 93 PHE A N 1
ATOM 686 C CA . PHE A 1 93 ? 9.767 0.280 -19.111 1.00 90.38 93 PHE A CA 1
ATOM 687 C C . PHE A 1 93 ? 9.970 1.680 -19.708 1.00 90.38 93 PHE A C 1
ATOM 689 O O . PHE A 1 93 ? 11.036 2.275 -19.540 1.00 90.38 93 PHE A O 1
ATOM 696 N N . ALA A 1 94 ? 8.931 2.252 -20.327 1.00 89.62 94 ALA A N 1
ATOM 697 C CA . ALA A 1 94 ? 8.988 3.600 -20.885 1.00 89.62 94 ALA A CA 1
ATOM 698 C C . ALA A 1 94 ? 9.330 4.663 -19.824 1.00 89.62 94 ALA A C 1
ATOM 700 O O . ALA A 1 94 ? 10.165 5.532 -20.087 1.00 89.62 94 ALA A O 1
ATOM 701 N N . SER A 1 95 ? 8.755 4.572 -18.619 1.00 83.75 95 SER A N 1
ATOM 702 C CA . SER A 1 95 ? 9.077 5.475 -17.505 1.00 83.75 95 SER A CA 1
ATOM 703 C C . SER A 1 95 ? 10.544 5.376 -17.077 1.00 83.75 95 SER A C 1
ATOM 705 O O . SER A 1 95 ? 11.205 6.405 -16.919 1.00 83.75 95 SER A O 1
ATOM 707 N N . ILE A 1 96 ? 11.092 4.159 -16.972 1.00 80.56 96 ILE A N 1
ATOM 708 C CA . ILE A 1 96 ? 12.513 3.947 -16.651 1.00 80.56 96 ILE A CA 1
ATOM 709 C C . ILE A 1 96 ? 13.403 4.568 -17.726 1.00 80.56 96 ILE A C 1
ATOM 711 O O . ILE A 1 96 ? 14.328 5.318 -17.411 1.00 80.56 96 ILE A O 1
ATOM 715 N N . CYS A 1 97 ? 13.117 4.300 -19.001 1.00 85.25 97 CYS A N 1
ATOM 716 C CA . CYS A 1 97 ? 13.878 4.849 -20.122 1.00 85.25 97 CYS A CA 1
ATOM 717 C C . CYS A 1 97 ? 13.802 6.380 -20.196 1.00 85.25 97 CYS A C 1
ATOM 719 O O . CYS A 1 97 ? 14.783 7.017 -20.594 1.00 85.25 97 CYS A O 1
ATOM 721 N N . HIS A 1 98 ? 12.664 6.969 -19.816 1.00 84.62 98 HIS A N 1
ATOM 722 C CA . HIS A 1 98 ? 12.482 8.417 -19.755 1.00 84.62 98 HIS A CA 1
ATOM 723 C C . HIS A 1 98 ? 13.350 9.059 -18.665 1.00 84.62 98 HIS A C 1
ATOM 725 O O . HIS A 1 98 ? 14.036 10.048 -18.928 1.00 84.62 98 HIS A O 1
ATOM 731 N N . ALA A 1 99 ? 13.362 8.490 -17.459 1.00 75.31 99 ALA A N 1
ATOM 732 C CA . ALA A 1 99 ? 14.153 9.023 -16.351 1.00 75.31 99 ALA A CA 1
ATOM 733 C C . ALA A 1 99 ? 15.653 8.740 -16.477 1.00 75.31 99 ALA A C 1
ATOM 735 O O . ALA A 1 99 ? 16.486 9.503 -15.983 1.00 75.31 99 ALA A O 1
ATOM 736 N N . CYS A 1 100 ? 16.011 7.660 -17.166 1.00 80.88 100 CYS A N 1
ATOM 737 C CA . CYS A 1 100 ? 17.387 7.304 -17.431 1.00 80.88 100 CYS A CA 1
ATOM 738 C C . CYS A 1 100 ? 18.059 8.335 -18.356 1.00 80.88 100 CYS A C 1
ATOM 740 O O . CYS A 1 100 ? 17.709 8.471 -19.529 1.00 80.88 100 CYS A O 1
ATOM 742 N N . ARG A 1 101 ? 19.067 9.059 -17.854 1.00 80.44 101 ARG A N 1
ATOM 743 C CA . ARG A 1 101 ? 19.811 10.059 -18.650 1.00 80.44 101 ARG A CA 1
ATOM 744 C C . ARG A 1 101 ? 21.095 9.516 -19.288 1.00 80.44 101 ARG A C 1
ATOM 746 O O . ARG A 1 101 ? 21.563 10.087 -20.270 1.00 80.44 101 ARG A O 1
ATOM 753 N N . LYS A 1 102 ? 21.649 8.415 -18.765 1.00 86.81 102 LYS A N 1
ATOM 754 C CA . LYS A 1 102 ? 22.921 7.813 -19.210 1.00 86.81 102 LYS A CA 1
ATOM 755 C C . LYS A 1 102 ? 22.682 6.841 -20.373 1.00 86.81 102 LYS A C 1
ATOM 757 O O . LYS A 1 102 ? 21.789 5.998 -20.305 1.00 86.81 102 LYS A O 1
ATOM 762 N N . LYS A 1 103 ? 23.469 6.949 -21.449 1.00 88.94 103 LYS A N 1
ATOM 763 C CA . LYS A 1 103 ? 23.285 6.145 -22.674 1.00 88.94 103 LYS A CA 1
ATOM 764 C C . LYS A 1 103 ? 23.504 4.654 -22.412 1.00 88.94 103 LYS A C 1
ATOM 766 O O . LYS A 1 103 ? 22.782 3.822 -22.951 1.00 88.94 103 LYS A O 1
ATOM 771 N N . GLU A 1 104 ? 24.460 4.337 -21.552 1.00 90.50 104 GLU A N 1
ATOM 772 C CA . GLU A 1 104 ? 24.854 2.978 -21.185 1.00 90.50 104 GLU A CA 1
ATOM 773 C C . GLU A 1 104 ? 23.715 2.261 -20.452 1.00 90.50 104 GLU A C 1
ATOM 775 O O . GLU A 1 104 ? 23.417 1.105 -20.730 1.00 90.50 104 GLU A O 1
ATOM 780 N N . LEU A 1 105 ? 23.019 2.972 -19.562 1.00 89.31 105 LEU A N 1
ATOM 781 C CA . LEU A 1 105 ? 21.863 2.439 -18.845 1.00 89.31 105 LEU A CA 1
ATOM 782 C C . LEU A 1 105 ? 20.652 2.250 -19.778 1.00 89.31 105 LEU A C 1
ATOM 784 O O . LEU A 1 105 ? 19.925 1.272 -19.636 1.00 89.31 105 LEU A O 1
ATOM 788 N N . LYS A 1 106 ? 20.457 3.120 -20.781 1.00 90.06 106 LYS A N 1
ATOM 789 C CA . LYS A 1 106 ? 19.431 2.896 -21.819 1.00 90.06 106 LYS A CA 1
ATOM 790 C C . LYS A 1 106 ? 19.718 1.646 -22.646 1.00 90.06 106 LYS A C 1
ATOM 792 O O . LYS A 1 106 ? 18.802 0.886 -22.925 1.00 90.06 106 LYS A O 1
ATOM 797 N N . GLN A 1 107 ? 20.980 1.417 -23.004 1.00 92.38 107 GLN A N 1
ATOM 798 C CA . GLN A 1 107 ? 21.379 0.196 -23.701 1.00 92.38 107 GLN A CA 1
ATOM 799 C C . GLN A 1 107 ? 21.123 -1.049 -22.840 1.00 92.38 107 GLN A C 1
ATOM 801 O O . GLN A 1 107 ? 20.540 -2.011 -23.328 1.00 92.38 107 GLN A O 1
ATOM 806 N N . GLN A 1 108 ? 21.475 -1.002 -21.551 1.00 92.56 108 GLN A N 1
ATOM 807 C CA . GLN A 1 108 ? 21.156 -2.079 -20.609 1.00 92.56 108 GLN A CA 1
ATOM 808 C C . GLN A 1 108 ? 19.645 -2.332 -20.511 1.00 92.56 108 GLN A C 1
ATOM 810 O O . GLN A 1 108 ? 19.228 -3.484 -20.456 1.00 92.56 108 GLN A O 1
ATOM 815 N N . ALA A 1 109 ? 18.814 -1.284 -20.531 1.00 92.38 109 ALA A N 1
ATOM 816 C CA . ALA A 1 109 ? 17.358 -1.427 -20.547 1.00 92.38 109 ALA A CA 1
ATOM 817 C C . ALA A 1 109 ? 16.875 -2.247 -21.753 1.00 92.38 109 ALA A C 1
ATOM 819 O O . ALA A 1 109 ? 16.100 -3.186 -21.583 1.00 92.38 109 ALA A O 1
ATOM 820 N N . GLU A 1 110 ? 17.368 -1.936 -22.954 1.00 94.19 110 GLU A N 1
ATOM 821 C CA . GLU A 1 110 ? 17.019 -2.675 -24.173 1.00 94.19 110 GLU A CA 1
ATOM 822 C C . GLU A 1 110 ? 17.503 -4.133 -24.125 1.00 94.19 110 GLU A C 1
ATOM 824 O O . GLU A 1 110 ? 16.775 -5.039 -24.520 1.00 94.19 110 GLU A O 1
ATOM 829 N N . GLU A 1 111 ? 18.691 -4.399 -23.575 1.00 95.25 111 GLU A N 1
ATOM 830 C CA . GLU A 1 111 ? 19.185 -5.770 -23.378 1.00 95.25 111 GLU A CA 1
ATOM 831 C C . GLU A 1 111 ? 18.276 -6.578 -22.437 1.00 95.25 111 GLU A C 1
ATOM 833 O O . GLU A 1 111 ? 17.963 -7.741 -22.710 1.00 95.25 111 GLU A O 1
ATOM 838 N N . LEU A 1 112 ? 17.803 -5.965 -21.346 1.00 95.19 112 LEU A N 1
ATOM 839 C CA . LEU A 1 112 ? 16.831 -6.591 -20.450 1.00 95.19 112 LEU A CA 1
ATOM 840 C C . LEU A 1 112 ? 15.475 -6.804 -21.135 1.00 95.19 112 LEU A C 1
ATOM 842 O O . LEU A 1 112 ? 14.848 -7.842 -20.922 1.00 95.19 112 LEU A O 1
ATOM 846 N N . ARG A 1 113 ? 15.045 -5.880 -22.001 1.00 94.62 113 ARG A N 1
ATOM 847 C CA . ARG A 1 113 ? 13.814 -6.033 -22.785 1.00 94.62 113 ARG A CA 1
ATOM 848 C C . ARG A 1 113 ? 13.904 -7.220 -23.739 1.00 94.62 113 ARG A C 1
ATOM 850 O O . ARG A 1 113 ? 13.028 -8.074 -23.715 1.00 94.62 113 ARG A O 1
ATOM 857 N N . VAL A 1 114 ? 15.009 -7.358 -24.473 1.00 96.19 114 VAL A N 1
ATOM 858 C CA . VAL A 1 114 ? 15.258 -8.525 -25.341 1.00 96.19 114 VAL A CA 1
ATOM 859 C C . VAL A 1 114 ? 15.208 -9.832 -24.544 1.00 96.19 114 VAL A C 1
ATOM 861 O O . VAL A 1 114 ? 14.642 -10.825 -25.004 1.00 96.19 114 VAL A O 1
ATOM 864 N N . ARG A 1 115 ? 15.764 -9.852 -23.325 1.00 96.44 115 ARG A N 1
ATOM 865 C CA . ARG A 1 115 ? 15.682 -11.023 -22.437 1.00 96.44 115 ARG A CA 1
ATOM 866 C C . ARG A 1 115 ? 14.252 -11.325 -21.991 1.00 96.44 115 ARG A C 1
ATOM 868 O O . ARG A 1 115 ? 13.912 -12.507 -21.884 1.00 96.44 115 ARG A O 1
ATOM 875 N N . HIS A 1 116 ? 13.448 -10.295 -21.721 1.00 94.19 116 HIS A N 1
ATOM 876 C CA . HIS A 1 116 ? 12.032 -10.435 -21.381 1.00 94.19 116 HIS A CA 1
ATOM 877 C C . HIS A 1 116 ? 11.228 -10.999 -22.555 1.00 94.19 116 HIS A C 1
ATOM 879 O O . HIS A 1 116 ? 10.567 -12.022 -22.391 1.00 94.19 116 HIS A O 1
ATOM 885 N N . ASP A 1 117 ? 11.376 -10.413 -23.744 1.00 93.50 117 ASP A N 1
ATOM 886 C CA . ASP A 1 117 ? 10.717 -10.863 -24.975 1.00 93.50 117 ASP A CA 1
ATOM 887 C C . ASP A 1 117 ? 11.121 -12.303 -25.338 1.00 93.50 117 ASP A C 1
ATOM 889 O O . ASP A 1 117 ? 10.312 -13.094 -25.823 1.00 93.50 117 ASP A O 1
ATOM 893 N N . GLY A 1 118 ? 12.371 -12.677 -25.044 1.00 94.62 118 GLY A N 1
ATOM 894 C CA . GLY A 1 118 ? 12.887 -14.041 -25.176 1.00 94.62 118 GLY A CA 1
ATOM 895 C C . GLY A 1 118 ? 12.447 -15.014 -24.072 1.00 94.62 118 GLY A C 1
ATOM 896 O O . GLY A 1 118 ? 12.888 -16.162 -24.077 1.00 94.62 118 GLY A O 1
ATOM 897 N N . GLY A 1 119 ? 11.628 -14.582 -23.106 1.00 93.56 119 GLY A N 1
ATOM 898 C CA . GLY A 1 119 ? 11.096 -15.417 -22.021 1.00 93.56 119 GLY A CA 1
ATOM 899 C C . GLY A 1 119 ? 12.106 -15.787 -20.928 1.00 93.56 119 GLY A C 1
ATOM 900 O O . GLY A 1 119 ? 11.830 -16.647 -20.095 1.00 93.56 119 GLY A O 1
ATOM 901 N N . THR A 1 120 ? 13.278 -15.151 -20.914 1.00 94.38 120 THR A N 1
ATOM 902 C CA . THR A 1 120 ? 14.369 -15.428 -19.955 1.00 94.38 120 THR A CA 1
ATOM 903 C C . THR A 1 120 ? 14.422 -14.438 -18.791 1.00 94.38 120 THR A C 1
ATOM 905 O O . THR A 1 120 ? 15.268 -14.567 -17.905 1.00 94.38 120 THR A O 1
ATOM 908 N N . LEU A 1 121 ? 13.535 -13.441 -18.794 1.00 92.50 121 LEU A N 1
ATOM 909 C CA . LEU A 1 121 ? 13.402 -12.435 -17.747 1.00 92.50 121 LEU A CA 1
ATOM 910 C C . LEU A 1 121 ? 11.922 -12.127 -17.494 1.00 92.50 121 LEU A C 1
ATOM 912 O O . LEU A 1 121 ? 11.125 -12.010 -18.427 1.00 92.50 121 LEU A O 1
ATOM 916 N N . GLY A 1 122 ? 11.554 -11.972 -16.222 1.00 90.25 122 GLY A N 1
ATOM 917 C CA . GLY A 1 122 ? 10.216 -11.523 -15.839 1.00 90.25 122 GLY A CA 1
ATOM 918 C C . GLY A 1 122 ? 9.914 -10.092 -16.313 1.00 90.25 122 GLY A C 1
ATOM 919 O O . GLY A 1 122 ? 10.828 -9.340 -16.666 1.00 90.25 122 GLY A O 1
ATOM 920 N N . PRO A 1 123 ? 8.636 -9.683 -16.319 1.00 90.69 123 PRO A N 1
ATOM 921 C CA . PRO A 1 123 ? 8.263 -8.353 -16.772 1.00 90.69 123 PRO A CA 1
ATOM 922 C C . PRO A 1 123 ? 8.809 -7.265 -15.836 1.00 90.69 123 PRO A C 1
ATOM 924 O O . PRO A 1 123 ? 8.907 -7.429 -14.617 1.00 90.69 123 PRO A O 1
ATOM 927 N N . CYS A 1 124 ? 9.139 -6.121 -16.425 1.00 90.00 124 CYS A N 1
ATOM 928 C CA . CYS A 1 124 ? 9.411 -4.871 -15.716 1.00 90.00 124 CYS A CA 1
ATOM 929 C C . CYS A 1 124 ? 8.115 -4.301 -15.124 1.00 90.00 124 CYS A C 1
ATOM 931 O O . CYS A 1 124 ? 7.493 -3.442 -15.734 1.00 90.00 124 CYS A O 1
ATOM 933 N N . VAL A 1 125 ? 7.675 -4.795 -13.970 1.00 87.75 125 VAL A N 1
ATOM 934 C CA . VAL A 1 125 ? 6.453 -4.326 -13.294 1.00 87.75 125 VAL A CA 1
ATOM 935 C C . VAL A 1 125 ? 6.729 -3.969 -11.846 1.00 87.75 125 VAL A C 1
ATOM 937 O O . VAL A 1 125 ? 7.581 -4.596 -11.204 1.00 87.75 125 VAL A O 1
ATOM 940 N N . TYR A 1 126 ? 6.003 -2.975 -11.329 1.00 84.06 126 TYR A N 1
ATOM 941 C CA . TYR A 1 126 ? 6.124 -2.594 -9.929 1.00 84.06 126 TYR A CA 1
ATOM 942 C C . TYR A 1 126 ? 5.456 -3.627 -9.017 1.00 84.06 126 TYR A C 1
ATOM 944 O O . TYR A 1 126 ? 4.392 -4.162 -9.327 1.00 84.06 126 TYR A O 1
ATOM 952 N N . LYS A 1 127 ? 6.060 -3.875 -7.859 1.00 84.31 127 LYS A N 1
ATOM 953 C CA . LYS A 1 127 ? 5.394 -4.434 -6.692 1.00 84.31 127 LYS A CA 1
ATOM 954 C C . LYS A 1 127 ? 4.628 -3.304 -6.018 1.00 84.31 127 LYS A C 1
ATOM 956 O O . LYS A 1 127 ? 5.224 -2.317 -5.598 1.00 84.31 127 LYS A O 1
ATOM 961 N N . ARG A 1 128 ? 3.312 -3.449 -5.915 1.00 84.44 128 ARG A N 1
ATOM 962 C CA . ARG A 1 128 ? 2.481 -2.580 -5.089 1.00 84.44 128 ARG A CA 1
ATOM 963 C C . ARG A 1 128 ? 2.374 -3.149 -3.689 1.00 84.44 128 ARG A C 1
ATOM 965 O O . ARG A 1 128 ? 2.321 -4.364 -3.505 1.00 84.44 128 ARG A O 1
ATOM 972 N N . ARG A 1 129 ? 2.328 -2.244 -2.723 1.00 87.75 129 ARG A N 1
ATOM 973 C CA . ARG A 1 129 ? 2.211 -2.530 -1.301 1.00 87.75 129 ARG A CA 1
ATOM 974 C C . ARG A 1 129 ? 0.999 -1.785 -0.773 1.00 87.75 129 ARG A C 1
ATOM 976 O O . ARG A 1 129 ? 0.863 -0.598 -1.048 1.00 87.75 129 ARG A O 1
ATOM 983 N N . THR A 1 130 ? 0.165 -2.474 -0.011 1.00 93.00 130 THR A N 1
ATOM 984 C CA . THR A 1 130 ? -0.880 -1.851 0.801 1.00 93.00 130 THR A CA 1
ATOM 985 C C . THR A 1 130 ? -0.644 -2.200 2.262 1.00 93.00 130 THR A C 1
ATOM 987 O O . THR A 1 130 ? -0.158 -3.293 2.576 1.00 93.00 130 THR A O 1
ATOM 990 N N . CYS A 1 131 ? -0.992 -1.270 3.144 1.00 95.25 131 CYS A N 1
ATOM 991 C CA . CYS A 1 131 ? -0.984 -1.495 4.580 1.00 95.25 131 CYS A CA 1
ATOM 992 C C . CYS A 1 131 ? -2.422 -1.517 5.095 1.00 95.25 131 CYS A C 1
ATOM 994 O O . CYS A 1 131 ? -3.219 -0.635 4.784 1.00 95.25 131 CYS A O 1
ATOM 996 N N . PHE A 1 132 ? -2.731 -2.498 5.929 1.00 96.00 132 PHE A N 1
ATOM 997 C CA . PHE A 1 132 ? -3.977 -2.601 6.671 1.00 96.00 132 PHE A CA 1
ATOM 998 C C . PHE A 1 132 ? -3.680 -2.302 8.131 1.00 96.00 132 PHE A C 1
ATOM 1000 O O . PHE A 1 132 ? -2.863 -2.986 8.745 1.00 96.00 132 PHE A O 1
ATOM 1007 N N . VAL A 1 133 ? -4.334 -1.290 8.691 1.00 95.94 133 VAL A N 1
ATOM 1008 C CA . VAL A 1 133 ? -4.136 -0.904 10.089 1.00 95.94 133 VAL A CA 1
ATOM 1009 C C . VAL A 1 133 ? -5.436 -1.077 10.845 1.00 95.94 133 VAL A C 1
ATOM 1011 O O . VAL A 1 133 ? -6.413 -0.382 10.574 1.00 95.94 133 VAL A O 1
ATOM 1014 N N . ARG A 1 134 ? -5.465 -2.011 11.789 1.00 92.25 134 ARG A N 1
ATOM 1015 C CA . ARG A 1 134 ? -6.612 -2.193 12.675 1.00 92.25 134 ARG A CA 1
ATOM 1016 C C . ARG A 1 134 ? -6.605 -1.085 13.726 1.00 92.25 134 ARG A C 1
ATOM 1018 O O . ARG A 1 134 ? -5.592 -0.846 14.371 1.00 92.25 134 ARG A O 1
ATOM 1025 N N . SER A 1 135 ? -7.736 -0.407 13.897 1.00 86.25 135 SER A N 1
ATOM 1026 C CA . SER A 1 135 ? -7.906 0.562 14.981 1.00 86.25 135 SER A CA 1
ATOM 1027 C C . SER A 1 135 ? -7.923 -0.160 16.329 1.00 86.25 135 SER A C 1
ATOM 1029 O O . SER A 1 135 ? -8.688 -1.108 16.520 1.00 86.25 135 SER A O 1
ATOM 1031 N N . ALA A 1 136 ? -7.128 0.327 17.281 1.00 77.50 136 ALA A N 1
ATOM 1032 C CA . ALA A 1 136 ? -7.144 -0.148 18.662 1.00 77.50 136 ALA A CA 1
ATOM 1033 C C . ALA A 1 136 ? -8.455 0.222 19.385 1.00 77.50 136 ALA A C 1
ATOM 1035 O O . ALA A 1 136 ? -8.912 -0.512 20.260 1.00 77.50 136 ALA A O 1
ATOM 1036 N N . ALA A 1 137 ? -9.114 1.309 18.973 1.00 75.44 137 ALA A N 1
ATOM 1037 C CA . ALA A 1 137 ? -10.462 1.682 19.397 1.00 75.44 137 ALA A CA 1
ATOM 1038 C C . ALA A 1 137 ? -11.569 0.776 18.812 1.00 75.44 137 ALA A C 1
ATOM 1040 O O . ALA A 1 137 ? -12.734 0.917 19.185 1.00 75.44 137 ALA A O 1
ATOM 1041 N N . GLY A 1 138 ? -11.224 -0.161 17.918 1.00 75.94 138 GLY A N 1
ATOM 1042 C CA . GLY A 1 138 ? -12.149 -1.150 17.363 1.00 75.94 138 GLY A CA 1
ATOM 1043 C C . GLY A 1 138 ? -13.086 -0.611 16.280 1.00 75.94 138 GLY A C 1
ATOM 1044 O O . GLY A 1 138 ? -14.076 -1.265 15.966 1.00 75.94 138 GLY A O 1
ATOM 1045 N N . SER A 1 139 ? -12.792 0.557 15.695 1.00 79.88 139 SER A N 1
ATOM 1046 C CA . SER A 1 139 ? -13.619 1.163 14.637 1.00 79.88 139 SER A CA 1
ATOM 1047 C C . SER A 1 139 ? -13.498 0.474 13.271 1.00 79.88 139 SER A C 1
ATOM 1049 O O . SER A 1 139 ? -14.220 0.834 12.345 1.00 79.88 139 SER A O 1
ATOM 1051 N N . GLY A 1 140 ? -12.619 -0.525 13.148 1.00 90.31 140 GLY A N 1
ATOM 1052 C CA . GLY A 1 140 ? -12.383 -1.304 11.935 1.00 90.31 140 GLY A CA 1
ATOM 1053 C C . GLY A 1 140 ? -10.948 -1.160 11.433 1.00 90.31 140 GLY A C 1
ATOM 1054 O O . GLY A 1 140 ? -10.019 -0.895 12.199 1.00 90.31 140 GLY A O 1
ATOM 1055 N N . VAL A 1 141 ? -10.770 -1.363 10.132 1.00 94.69 141 VAL A N 1
ATOM 1056 C CA . VAL A 1 141 ? -9.477 -1.352 9.446 1.00 94.69 141 VAL A CA 1
ATOM 1057 C C . VAL A 1 141 ? -9.349 -0.120 8.562 1.00 94.69 141 VAL A C 1
ATOM 1059 O O . VAL A 1 141 ? -10.249 0.209 7.790 1.00 94.69 141 VAL A O 1
ATOM 1062 N N . VAL A 1 142 ? -8.196 0.531 8.642 1.00 96.62 142 VAL A N 1
ATOM 1063 C CA . VAL A 1 142 ? -7.743 1.546 7.697 1.00 96.62 142 VAL A CA 1
ATOM 1064 C C . VAL A 1 142 ? -6.956 0.854 6.589 1.00 96.62 142 VAL A C 1
ATOM 1066 O O . VAL A 1 142 ? -5.941 0.213 6.857 1.00 96.62 142 VAL A O 1
ATOM 1069 N N . VAL A 1 143 ? -7.419 0.980 5.348 1.00 97.19 143 VAL A N 1
ATOM 1070 C CA . VAL A 1 143 ? -6.726 0.478 4.155 1.00 97.19 143 VAL A CA 1
ATOM 1071 C C . VAL A 1 143 ? -5.908 1.619 3.573 1.00 97.19 143 VAL A C 1
ATOM 1073 O O . VAL A 1 143 ? -6.464 2.578 3.049 1.00 97.19 143 VAL A O 1
ATOM 1076 N N . TYR A 1 144 ? -4.590 1.537 3.669 1.00 97.06 144 TYR A N 1
ATOM 1077 C CA . TYR A 1 144 ? -3.671 2.558 3.185 1.00 97.06 144 TYR A CA 1
ATOM 1078 C C . TYR A 1 144 ? -3.029 2.117 1.870 1.00 97.06 144 TYR A C 1
ATOM 1080 O O . TYR A 1 144 ? -2.483 1.012 1.789 1.00 97.06 144 TYR A O 1
ATOM 1088 N N . SER A 1 145 ? -3.057 2.989 0.856 1.00 95.56 145 SER A N 1
ATOM 1089 C CA . SER A 1 145 ? -2.453 2.737 -0.461 1.00 95.56 145 SER A CA 1
ATOM 1090 C C . SER A 1 145 ? -3.027 1.478 -1.132 1.00 95.56 145 SER A C 1
ATOM 1092 O O . SER A 1 145 ? -2.349 0.453 -1.232 1.00 95.56 145 SER A O 1
ATOM 1094 N N . PRO A 1 146 ? -4.320 1.488 -1.504 1.00 95.38 146 PRO A N 1
ATOM 1095 C CA . PRO A 1 146 ? -5.015 0.280 -1.924 1.00 95.38 146 PRO A CA 1
ATOM 1096 C C . PRO A 1 146 ? -4.390 -0.355 -3.173 1.00 95.38 146 PRO A C 1
ATOM 1098 O O . PRO A 1 146 ? -4.157 0.300 -4.192 1.00 95.38 146 PRO A O 1
ATOM 1101 N N . VAL A 1 147 ? -4.194 -1.672 -3.110 1.00 93.00 147 VAL A N 1
ATOM 1102 C CA . VAL A 1 147 ? -3.931 -2.526 -4.280 1.00 93.00 147 VAL A CA 1
ATOM 1103 C C . VAL A 1 147 ? -5.241 -3.012 -4.899 1.00 93.00 147 VAL A C 1
ATOM 1105 O O . VAL A 1 147 ? -6.313 -2.568 -4.503 1.00 93.00 147 VAL A O 1
ATOM 1108 N N . GLU A 1 148 ? -5.193 -3.922 -5.869 1.00 91.81 148 GLU A N 1
ATOM 1109 C CA . GLU A 1 148 ? -6.405 -4.540 -6.407 1.00 91.81 148 GLU A CA 1
ATOM 1110 C C . GLU A 1 148 ? -7.285 -5.121 -5.283 1.00 91.81 148 GLU A C 1
ATOM 1112 O O . GLU A 1 148 ? -6.792 -5.774 -4.362 1.00 91.81 148 GLU A O 1
ATOM 1117 N N . CYS A 1 149 ? -8.593 -4.845 -5.320 1.00 93.06 149 CYS A N 1
ATOM 1118 C CA . CYS A 1 149 ? -9.528 -5.292 -4.285 1.00 93.06 149 CYS A CA 1
ATOM 1119 C C . CYS A 1 149 ? -9.904 -6.763 -4.508 1.00 93.06 149 CYS A C 1
ATOM 1121 O O . CYS A 1 149 ? -10.985 -7.087 -5.001 1.00 93.06 149 CYS A O 1
ATOM 1123 N N . LEU A 1 150 ? -8.973 -7.656 -4.178 1.00 91.00 150 LEU A N 1
ATOM 1124 C CA . LEU A 1 150 ? -9.160 -9.096 -4.318 1.00 91.00 150 LEU A CA 1
ATOM 1125 C C . LEU A 1 150 ? -10.245 -9.600 -3.345 1.00 91.00 150 LEU A C 1
ATOM 1127 O O . LEU A 1 150 ? -10.321 -9.103 -2.212 1.00 91.00 150 LEU A O 1
ATOM 1131 N N . PRO A 1 151 ? -11.064 -10.601 -3.725 1.00 88.81 151 PRO A N 1
ATOM 1132 C CA . PRO A 1 151 ? -12.087 -11.170 -2.844 1.00 88.81 151 PRO A CA 1
ATOM 1133 C C . PRO A 1 151 ? -11.548 -11.618 -1.478 1.00 88.81 151 PRO A C 1
ATOM 1135 O O . PRO A 1 151 ? -12.204 -11.421 -0.456 1.00 88.81 151 PRO A O 1
ATOM 1138 N N . GLU A 1 152 ? -10.338 -12.169 -1.444 1.00 85.44 152 GLU A N 1
ATOM 1139 C CA . GLU A 1 152 ? -9.667 -12.660 -0.241 1.00 85.44 152 GLU A CA 1
ATOM 1140 C C . GLU A 1 152 ? -9.222 -11.506 0.662 1.00 85.44 152 GLU A C 1
ATOM 1142 O O . GLU A 1 152 ? -9.402 -11.576 1.876 1.00 85.44 152 GLU A O 1
ATOM 1147 N N . LEU A 1 153 ? -8.705 -10.413 0.082 1.00 90.69 153 LEU A N 1
ATOM 1148 C CA . LEU A 1 153 ? -8.357 -9.202 0.834 1.00 90.69 153 LEU A CA 1
ATOM 1149 C C . LEU A 1 153 ? -9.604 -8.547 1.418 1.00 90.69 153 LEU A C 1
ATOM 1151 O O . LEU A 1 153 ? -9.613 -8.145 2.580 1.00 90.69 153 LEU A O 1
ATOM 1155 N N . ARG A 1 154 ? -10.686 -8.494 0.636 1.00 92.44 154 ARG A N 1
ATOM 1156 C CA . ARG A 1 154 ? -11.979 -8.001 1.108 1.00 92.44 154 ARG A CA 1
ATOM 1157 C C . ARG A 1 154 ? -12.493 -8.835 2.282 1.00 92.44 154 ARG A C 1
ATOM 1159 O O . ARG A 1 154 ? -12.917 -8.272 3.289 1.00 92.44 154 ARG A O 1
ATOM 1166 N N . ALA A 1 155 ? -12.440 -10.162 2.167 1.00 87.75 155 ALA A N 1
ATOM 1167 C CA . ALA A 1 155 ? -12.849 -11.073 3.232 1.00 87.75 155 ALA A CA 1
ATOM 1168 C C . ALA A 1 155 ? -11.980 -10.914 4.489 1.00 87.75 155 ALA A C 1
ATOM 1170 O O . ALA A 1 155 ? -12.520 -10.860 5.592 1.00 87.75 155 ALA A O 1
ATOM 1171 N N . ALA A 1 156 ? -10.661 -10.765 4.328 1.00 87.94 156 ALA A N 1
ATOM 1172 C CA . ALA A 1 156 ? -9.743 -10.519 5.436 1.00 87.94 156 ALA A CA 1
ATOM 1173 C C . ALA A 1 156 ? -10.067 -9.201 6.157 1.00 87.94 156 ALA A C 1
ATOM 1175 O O . ALA A 1 156 ? -10.196 -9.186 7.379 1.00 87.94 156 ALA A O 1
ATOM 1176 N N . VAL A 1 157 ? -10.283 -8.107 5.419 1.00 92.69 157 VAL A N 1
ATOM 1177 C CA . VAL A 1 157 ? -10.689 -6.813 5.997 1.00 92.69 157 VAL A CA 1
ATOM 1178 C C . VAL A 1 157 ? -12.027 -6.923 6.729 1.00 92.69 157 VAL A C 1
ATOM 1180 O O . VAL A 1 157 ? -12.164 -6.412 7.839 1.00 92.69 157 VAL A O 1
ATOM 1183 N N . GLN A 1 158 ? -12.999 -7.648 6.168 1.00 90.50 158 GLN A N 1
ATOM 1184 C CA . GLN A 1 158 ? -14.277 -7.894 6.836 1.00 90.50 158 GLN A CA 1
ATOM 1185 C C . GLN A 1 158 ? -14.101 -8.679 8.146 1.00 90.50 158 GLN A C 1
ATOM 1187 O O . GLN A 1 158 ? -14.696 -8.317 9.160 1.00 90.50 158 GLN A O 1
ATOM 1192 N N . ALA A 1 159 ? -13.267 -9.721 8.143 1.00 86.06 159 ALA A N 1
ATOM 1193 C CA . ALA A 1 159 ? -12.966 -10.523 9.328 1.00 86.06 159 ALA A CA 1
ATOM 1194 C C . ALA A 1 159 ? -12.217 -9.726 10.411 1.00 86.06 159 ALA A C 1
ATOM 1196 O O . ALA A 1 159 ? -12.384 -9.993 11.598 1.00 86.06 159 ALA A O 1
ATOM 1197 N N . MET A 1 160 ? -11.436 -8.718 10.014 1.00 85.31 160 MET A N 1
ATOM 1198 C CA . MET A 1 160 ? -10.721 -7.810 10.917 1.00 85.31 160 MET A CA 1
ATOM 1199 C C . MET A 1 160 ? -11.595 -6.693 11.519 1.00 85.31 160 MET A C 1
ATOM 1201 O O . MET A 1 160 ? -11.078 -5.873 12.275 1.00 85.31 160 MET A O 1
ATOM 1205 N N . GLY A 1 161 ? -12.898 -6.661 11.222 1.00 87.19 161 GLY A N 1
ATOM 1206 C CA . GLY A 1 161 ? -13.837 -5.667 11.760 1.00 87.19 161 GLY A CA 1
ATOM 1207 C C . GLY A 1 161 ? -14.433 -4.720 10.717 1.00 87.19 161 GLY A C 1
ATOM 1208 O O . GLY A 1 161 ? -15.134 -3.783 11.089 1.00 87.19 161 GLY A O 1
ATOM 1209 N N . GLY A 1 162 ? -14.195 -4.963 9.425 1.00 92.25 162 GLY A N 1
ATOM 1210 C CA . GLY A 1 162 ? -14.675 -4.113 8.334 1.00 92.25 162 GLY A CA 1
ATOM 1211 C C . GLY A 1 162 ? -13.726 -2.956 8.021 1.00 92.25 162 GLY A C 1
ATOM 1212 O O . GLY A 1 162 ? -12.740 -2.730 8.717 1.00 92.25 162 GLY A O 1
ATOM 1213 N N . CYS A 1 163 ? -14.005 -2.233 6.937 1.00 94.56 163 CYS A N 1
ATOM 1214 C CA . CYS A 1 163 ? -13.194 -1.098 6.501 1.00 94.56 163 CYS A CA 1
ATOM 1215 C C . CYS A 1 163 ? -13.755 0.204 7.086 1.00 94.56 163 CYS A C 1
ATOM 1217 O O . CYS A 1 163 ? -14.877 0.584 6.761 1.00 94.56 163 CYS A O 1
ATOM 1219 N N . ALA A 1 164 ? -12.973 0.884 7.922 1.00 92.19 164 ALA A N 1
ATOM 1220 C CA . ALA A 1 164 ? -13.326 2.177 8.505 1.00 92.19 164 ALA A CA 1
ATOM 1221 C C . ALA A 1 164 ? -12.977 3.332 7.558 1.00 92.19 164 ALA A C 1
ATOM 1223 O O . ALA A 1 164 ? -13.756 4.267 7.375 1.00 92.19 164 ALA A O 1
ATOM 1224 N N . ALA A 1 165 ? -11.796 3.251 6.940 1.00 94.38 165 ALA A N 1
ATOM 1225 C CA . ALA A 1 165 ? -11.308 4.269 6.025 1.00 94.38 165 ALA A CA 1
ATOM 1226 C C . ALA A 1 165 ? -10.398 3.683 4.944 1.00 94.38 165 ALA A C 1
ATOM 1228 O O . ALA A 1 165 ? -9.677 2.713 5.178 1.00 94.38 165 ALA A O 1
ATOM 1229 N N . ILE A 1 166 ? -10.396 4.321 3.779 1.00 96.19 166 ILE A N 1
ATOM 1230 C CA . ILE A 1 166 ? -9.491 4.053 2.664 1.00 96.19 166 ILE A CA 1
ATOM 1231 C C . ILE A 1 166 ? -8.634 5.302 2.478 1.00 96.19 166 ILE A C 1
ATOM 1233 O O . ILE A 1 166 ? -9.143 6.364 2.124 1.00 96.19 166 ILE A O 1
ATOM 1237 N N . VAL A 1 167 ? -7.332 5.187 2.720 1.00 95.81 167 VAL A N 1
ATOM 1238 C CA . VAL A 1 167 ? -6.381 6.277 2.510 1.00 95.81 167 VAL A CA 1
ATOM 1239 C C . VAL A 1 167 ? -5.755 6.137 1.132 1.00 95.81 167 VAL A C 1
ATOM 1241 O O . VAL A 1 167 ? -5.035 5.173 0.863 1.00 95.81 167 VAL A O 1
ATOM 1244 N N . LEU A 1 168 ? -6.030 7.111 0.268 1.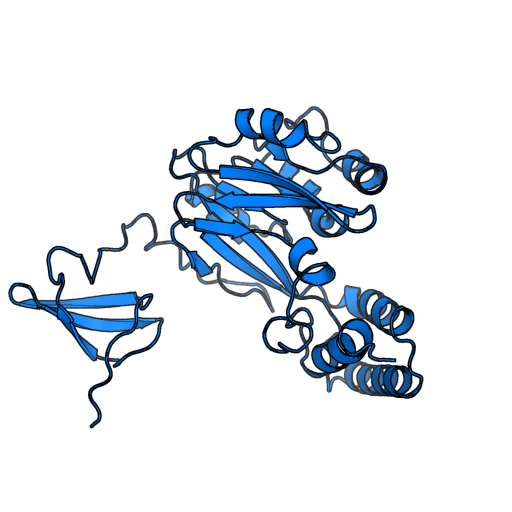00 94.81 168 LEU A N 1
ATOM 1245 C CA . LEU A 1 168 ? -5.367 7.293 -1.018 1.00 94.81 168 LEU A CA 1
ATOM 1246 C C . LEU A 1 168 ? -4.254 8.315 -0.779 1.00 94.81 168 LEU A C 1
ATOM 1248 O O . LEU A 1 168 ? -4.546 9.504 -0.666 1.00 94.81 168 LEU A O 1
ATOM 1252 N N . PRO A 1 169 ? -2.995 7.884 -0.602 1.00 93.19 169 PRO A N 1
ATOM 1253 C CA . PRO A 1 169 ? -1.973 8.787 -0.097 1.00 93.19 169 PRO A CA 1
ATOM 1254 C C . PRO A 1 169 ? -1.639 9.893 -1.094 1.00 93.19 169 PRO A C 1
ATOM 1256 O O . PRO A 1 169 ? -1.321 10.993 -0.668 1.00 93.19 169 PRO A O 1
ATOM 1259 N N . ASN A 1 170 ? -1.770 9.622 -2.393 1.00 90.50 170 ASN A N 1
ATOM 1260 C CA . ASN A 1 170 ? -1.591 10.550 -3.506 1.00 90.50 170 ASN A CA 1
ATOM 1261 C C . ASN A 1 170 ? -2.223 9.938 -4.780 1.00 90.50 170 ASN A C 1
ATOM 1263 O O . ASN A 1 170 ? -2.761 8.825 -4.745 1.00 90.50 170 ASN A O 1
ATOM 1267 N N . ALA A 1 171 ? -2.126 10.639 -5.913 1.00 89.56 171 ALA A N 1
ATOM 1268 C CA . ALA A 1 171 ? -2.766 10.234 -7.166 1.00 89.56 171 ALA A CA 1
ATOM 1269 C C . ALA A 1 171 ? -2.216 8.919 -7.757 1.00 89.56 171 ALA A C 1
ATOM 1271 O O . ALA A 1 171 ? -2.988 8.111 -8.274 1.00 89.56 171 ALA A O 1
ATOM 1272 N N . GLU A 1 172 ? -0.912 8.655 -7.634 1.00 86.88 172 GLU A N 1
ATOM 1273 C CA . GLU A 1 172 ? -0.267 7.439 -8.166 1.00 86.88 172 GLU A CA 1
ATOM 1274 C C . GLU A 1 172 ? -0.697 6.174 -7.406 1.00 86.88 172 GLU A C 1
ATOM 1276 O O . GLU A 1 172 ? -0.761 5.068 -7.953 1.00 86.88 172 GLU A O 1
ATOM 1281 N N . HIS A 1 173 ? -1.066 6.344 -6.139 1.00 91.62 173 HIS A N 1
ATOM 1282 C CA . HIS A 1 173 ? -1.528 5.281 -5.253 1.00 91.62 173 HIS A CA 1
ATOM 1283 C C . HIS A 1 173 ? -3.058 5.184 -5.157 1.00 91.62 173 HIS A C 1
ATOM 1285 O O . HIS A 1 173 ? -3.591 4.370 -4.402 1.00 91.62 173 HIS A O 1
ATOM 1291 N N . ALA A 1 174 ? -3.784 5.977 -5.948 1.00 92.12 174 ALA A N 1
ATOM 1292 C CA . ALA A 1 174 ? -5.242 5.999 -5.951 1.00 92.12 174 ALA A CA 1
ATOM 1293 C C . ALA A 1 174 ? -5.887 5.050 -6.977 1.00 92.12 174 ALA A C 1
ATOM 1295 O O . ALA A 1 174 ? -7.110 4.914 -7.004 1.00 92.12 174 ALA A O 1
ATOM 1296 N N . ILE A 1 175 ? -5.085 4.368 -7.802 1.00 90.62 175 ILE A N 1
ATOM 1297 C CA . ILE A 1 175 ? -5.539 3.602 -8.979 1.00 90.62 175 ILE A CA 1
ATOM 1298 C C . ILE A 1 175 ? -6.595 2.534 -8.646 1.00 90.62 175 ILE A C 1
ATOM 1300 O O . ILE A 1 175 ? -7.478 2.271 -9.456 1.00 90.62 175 ILE A O 1
ATOM 1304 N N . HIS A 1 176 ? -6.548 1.937 -7.453 1.00 93.12 176 HIS A N 1
ATOM 1305 C CA . HIS A 1 176 ? -7.547 0.951 -7.020 1.00 93.12 176 HIS A CA 1
ATOM 1306 C C . HIS A 1 176 ? -8.590 1.513 -6.043 1.00 93.12 176 HIS A C 1
ATOM 1308 O O . HIS A 1 176 ? -9.467 0.777 -5.590 1.00 93.12 176 HIS A O 1
ATOM 1314 N N . GLY A 1 177 ? -8.538 2.813 -5.738 1.00 93.50 177 GLY A N 1
ATOM 1315 C CA . GLY A 1 177 ? -9.406 3.461 -4.757 1.00 93.50 177 GLY A CA 1
ATOM 1316 C C . GLY A 1 177 ? -10.892 3.297 -5.069 1.00 93.50 177 GLY A C 1
ATOM 1317 O O . GLY A 1 177 ? -11.674 3.004 -4.168 1.00 93.50 177 GLY A O 1
ATOM 1318 N N . LYS A 1 178 ? -11.278 3.381 -6.349 1.00 93.94 178 LYS A N 1
ATOM 1319 C CA . LYS A 1 178 ? -12.667 3.171 -6.783 1.00 93.94 178 LYS A CA 1
ATOM 1320 C C . LYS A 1 178 ? -13.192 1.781 -6.415 1.00 93.94 178 LYS A C 1
ATOM 1322 O O . LYS A 1 178 ? -14.252 1.680 -5.807 1.00 93.94 178 LYS A O 1
ATOM 1327 N N . ALA A 1 179 ? -12.448 0.726 -6.752 1.00 94.38 179 ALA A N 1
ATOM 1328 C CA . ALA A 1 179 ? -12.870 -0.650 -6.489 1.00 94.38 179 ALA A CA 1
ATOM 1329 C C . ALA A 1 179 ? -13.034 -0.913 -4.982 1.00 94.38 179 ALA A C 1
ATOM 1331 O O . ALA A 1 179 ? -13.995 -1.554 -4.563 1.00 94.38 179 ALA A O 1
ATOM 1332 N N . TRP A 1 180 ? -12.135 -0.365 -4.157 1.00 96.06 180 TRP A N 1
ATOM 1333 C CA . TRP A 1 180 ? -12.252 -0.443 -2.699 1.00 96.06 180 TRP A CA 1
ATOM 1334 C C . TRP A 1 180 ? -13.449 0.342 -2.158 1.00 96.06 180 TRP A C 1
ATOM 1336 O O . TRP A 1 180 ? -14.182 -0.183 -1.323 1.00 96.06 180 TRP A O 1
ATOM 1346 N N . ALA A 1 181 ? -13.692 1.555 -2.658 1.00 93.75 181 ALA A N 1
ATOM 1347 C CA . ALA A 1 181 ? -14.840 2.368 -2.261 1.00 93.75 181 ALA A CA 1
ATOM 1348 C C . ALA A 1 181 ? -16.180 1.713 -2.637 1.00 93.75 181 ALA A C 1
ATOM 1350 O O . ALA A 1 181 ? -17.145 1.781 -1.883 1.00 93.75 181 ALA A O 1
ATOM 1351 N N . GLU A 1 182 ? -16.249 1.035 -3.785 1.00 93.44 182 GLU A N 1
ATOM 1352 C CA . GLU A 1 182 ? -17.424 0.252 -4.184 1.00 93.44 182 GLU A CA 1
ATOM 1353 C C . GLU A 1 182 ? -17.601 -1.008 -3.318 1.00 93.44 182 GLU A C 1
ATOM 1355 O O . GLU A 1 182 ? -18.730 -1.391 -3.002 1.00 93.44 182 GLU A O 1
ATOM 1360 N N . ALA A 1 183 ? -16.502 -1.648 -2.904 1.00 94.25 183 ALA A N 1
ATOM 1361 C CA . ALA A 1 183 ? -16.529 -2.824 -2.035 1.00 94.25 183 ALA A CA 1
ATOM 1362 C C . ALA A 1 183 ? -16.911 -2.501 -0.577 1.00 94.25 183 ALA A C 1
ATOM 1364 O O . ALA A 1 183 ? -17.496 -3.362 0.096 1.00 94.25 183 ALA A O 1
ATOM 1365 N N . PHE A 1 184 ? -16.597 -1.285 -0.118 1.00 93.19 184 PHE A N 1
ATOM 1366 C CA . PHE A 1 184 ? -16.836 -0.771 1.232 1.00 93.19 184 PHE A CA 1
ATOM 1367 C C . PHE A 1 184 ? -17.462 0.638 1.187 1.00 93.19 184 PHE A C 1
ATOM 1369 O O . PHE A 1 184 ? -16.794 1.618 1.512 1.00 93.19 184 PHE A O 1
ATOM 1376 N N . PRO A 1 185 ? -18.749 0.761 0.815 1.00 90.94 185 PRO A N 1
ATOM 1377 C CA . PRO A 1 185 ? -19.395 2.059 0.586 1.00 90.94 185 PRO A CA 1
ATOM 1378 C C . PRO A 1 185 ? -19.536 2.935 1.840 1.00 90.94 185 PRO A C 1
ATOM 1380 O O . PRO A 1 185 ? -19.729 4.139 1.717 1.00 90.94 185 PRO A O 1
ATOM 1383 N N . GLU A 1 186 ? -19.424 2.347 3.031 1.00 87.50 186 GLU A N 1
ATOM 1384 C CA . GLU A 1 186 ? -19.484 3.069 4.309 1.00 87.50 186 GLU A CA 1
ATOM 1385 C C . GLU A 1 186 ? -18.110 3.589 4.767 1.00 87.50 186 GLU A C 1
ATOM 1387 O O . GLU A 1 186 ? -18.034 4.416 5.674 1.00 87.50 186 GLU A O 1
ATOM 1392 N N . ALA A 1 187 ? -17.014 3.103 4.171 1.00 91.94 187 ALA A N 1
ATOM 1393 C CA . ALA A 1 187 ? -15.664 3.485 4.570 1.00 91.94 187 ALA A CA 1
ATOM 1394 C C . ALA A 1 187 ? -15.347 4.895 4.076 1.00 91.94 187 ALA A C 1
ATOM 1396 O O . ALA A 1 187 ? -15.438 5.157 2.882 1.00 91.94 187 ALA A O 1
ATOM 1397 N N . ALA A 1 188 ? -14.906 5.795 4.950 1.00 90.56 188 ALA A N 1
ATOM 1398 C CA . ALA A 1 188 ? -14.528 7.131 4.500 1.00 90.56 188 ALA A CA 1
ATOM 1399 C C . ALA A 1 188 ? -13.275 7.086 3.608 1.00 90.56 188 ALA A C 1
ATOM 1401 O O . ALA A 1 188 ? -12.356 6.307 3.849 1.00 90.56 188 ALA A O 1
ATOM 1402 N N . ILE A 1 189 ? -13.194 7.958 2.609 1.00 91.62 189 ILE A N 1
ATOM 1403 C CA . ILE A 1 189 ? -11.996 8.103 1.775 1.00 91.62 189 ILE A CA 1
ATOM 1404 C C . ILE A 1 189 ? -11.193 9.292 2.285 1.00 91.62 189 ILE A C 1
ATOM 1406 O O . ILE A 1 189 ? -11.708 10.406 2.309 1.00 91.62 189 ILE A O 1
ATOM 1410 N N . ILE A 1 190 ? -9.936 9.067 2.661 1.00 92.00 190 ILE A N 1
ATOM 1411 C CA . ILE A 1 190 ? -9.000 10.115 3.083 1.00 92.00 190 ILE A CA 1
ATOM 1412 C C . ILE A 1 190 ? -7.949 10.270 1.991 1.00 92.00 190 ILE A C 1
ATOM 1414 O O . ILE A 1 190 ? -7.321 9.296 1.585 1.00 92.00 190 ILE A O 1
ATOM 1418 N N . THR A 1 191 ? -7.758 11.485 1.496 1.00 90.56 191 THR A N 1
ATOM 1419 C CA . THR A 1 191 ? -6.878 11.740 0.351 1.00 90.56 191 THR A CA 1
ATOM 1420 C C . THR A 1 191 ? -6.397 13.187 0.358 1.00 90.56 191 THR A C 1
ATOM 1422 O O . THR A 1 191 ? -7.127 14.043 0.874 1.00 90.56 191 THR A O 1
ATOM 1425 N N . PRO A 1 192 ? -5.206 13.505 -0.195 1.00 86.56 192 PRO A N 1
ATOM 1426 C CA . PRO A 1 192 ? -4.829 14.901 -0.366 1.00 86.56 192 PRO A CA 1
ATOM 1427 C C . PRO A 1 192 ? -5.756 15.580 -1.385 1.00 86.56 192 PRO A C 1
ATOM 1429 O O . PRO A 1 192 ? -6.521 14.919 -2.098 1.00 86.56 192 PRO A O 1
ATOM 1432 N N . GLY A 1 193 ? -5.698 16.910 -1.424 1.00 79.19 193 GLY A N 1
ATOM 1433 C CA . GLY A 1 193 ? -6.376 17.706 -2.443 1.00 79.19 193 GLY A CA 1
ATOM 1434 C C . GLY A 1 193 ? -5.502 17.941 -3.677 1.00 79.19 193 GLY A C 1
ATOM 1435 O O . GLY A 1 193 ? -4.506 17.260 -3.905 1.00 79.19 193 GLY A O 1
ATOM 1436 N N . GLY A 1 194 ? -5.881 18.948 -4.466 1.00 76.94 194 GLY A N 1
ATOM 1437 C CA . GLY A 1 194 ? -5.075 19.473 -5.571 1.00 76.94 194 GLY A CA 1
ATOM 1438 C C . GLY A 1 194 ? -5.299 18.802 -6.929 1.00 76.94 194 GLY A C 1
ATOM 1439 O O . GLY A 1 194 ? -5.871 17.719 -7.035 1.00 76.94 194 GLY A O 1
ATOM 1440 N N . ASP A 1 195 ? -4.804 19.467 -7.975 1.00 81.62 195 ASP A N 1
ATOM 1441 C CA . ASP A 1 195 ? -5.074 19.151 -9.386 1.00 81.62 195 ASP A CA 1
ATOM 1442 C C . ASP A 1 195 ? -4.688 17.716 -9.783 1.00 81.62 195 ASP A C 1
ATOM 1444 O O . ASP A 1 195 ? -5.325 17.104 -10.640 1.00 81.62 195 ASP A O 1
ATOM 1448 N N . ALA A 1 196 ? -3.660 17.142 -9.147 1.00 83.00 196 ALA A N 1
ATOM 1449 C CA . ALA A 1 196 ? -3.234 15.766 -9.408 1.00 83.00 196 ALA A CA 1
ATOM 1450 C C . ALA A 1 196 ? -4.310 14.732 -9.026 1.00 83.00 196 ALA A C 1
ATOM 1452 O O . ALA A 1 196 ? -4.375 13.660 -9.627 1.00 83.00 196 ALA A O 1
ATOM 1453 N N . MET A 1 197 ? -5.170 15.056 -8.057 1.00 85.94 197 MET A N 1
ATOM 1454 C CA . MET A 1 197 ? -6.250 14.188 -7.590 1.00 85.94 197 MET A CA 1
ATOM 1455 C C . MET A 1 197 ? -7.561 14.384 -8.368 1.00 85.94 197 MET A C 1
ATOM 1457 O O . MET A 1 197 ? -8.444 13.531 -8.286 1.00 85.94 197 MET A O 1
ATOM 1461 N N . ASP A 1 198 ? -7.702 15.446 -9.170 1.00 85.38 198 ASP A N 1
ATOM 1462 C CA . ASP A 1 198 ? -8.921 15.721 -9.949 1.00 85.38 198 ASP A CA 1
ATOM 1463 C C . ASP A 1 198 ? -9.385 14.549 -10.832 1.00 85.38 198 ASP A C 1
ATOM 1465 O O . ASP A 1 198 ? -10.592 14.281 -10.877 1.00 85.38 198 ASP A O 1
ATOM 1469 N N . PRO A 1 199 ? -8.498 13.824 -11.548 1.00 87.56 199 PRO A N 1
ATOM 1470 C CA . PRO A 1 199 ? -8.907 12.650 -12.314 1.00 87.56 199 PRO A CA 1
ATOM 1471 C C . PRO A 1 199 ? -9.470 11.544 -11.417 1.00 87.56 199 PRO A C 1
ATOM 1473 O O . PRO A 1 199 ? -10.484 10.942 -11.756 1.00 87.56 199 PRO A O 1
ATOM 1476 N N . VAL A 1 200 ? -8.863 11.331 -10.247 1.00 87.88 200 VAL A N 1
ATOM 1477 C CA . VAL A 1 200 ? -9.296 10.322 -9.274 1.00 87.88 200 VAL A CA 1
ATOM 1478 C C . VAL A 1 200 ? -10.684 10.665 -8.734 1.00 87.88 200 VAL A C 1
ATOM 1480 O O . VAL A 1 200 ? -11.561 9.803 -8.703 1.00 87.88 200 VAL A O 1
ATOM 1483 N N . PHE A 1 201 ? -10.932 11.927 -8.365 1.00 84.62 201 PHE A N 1
ATOM 1484 C CA . PHE A 1 201 ? -12.235 12.350 -7.838 1.00 84.62 201 PHE A CA 1
ATOM 1485 C C . PHE A 1 201 ? -13.386 12.125 -8.818 1.00 84.62 201 PHE A C 1
ATOM 1487 O O . PHE A 1 201 ? -14.503 11.854 -8.384 1.00 84.62 201 PHE A O 1
ATOM 1494 N N . LYS A 1 202 ? -13.126 12.196 -10.128 1.00 86.38 202 LYS A N 1
ATOM 1495 C CA . LYS A 1 202 ? -14.137 11.916 -11.162 1.00 86.38 202 LYS A CA 1
ATOM 1496 C C . LYS A 1 202 ? -14.536 10.443 -11.220 1.00 86.38 202 LYS A C 1
ATOM 1498 O O . LYS A 1 202 ? -15.631 10.136 -11.686 1.00 86.38 202 LYS A O 1
ATOM 1503 N N . GLU A 1 203 ? -13.660 9.543 -10.786 1.00 87.38 203 GLU A N 1
ATOM 1504 C CA . GLU A 1 203 ? -13.897 8.100 -10.821 1.00 87.38 203 GLU A CA 1
ATOM 1505 C C . GLU A 1 203 ? -14.468 7.550 -9.513 1.00 87.38 203 GLU A C 1
ATOM 1507 O O . GLU A 1 203 ? -15.157 6.524 -9.529 1.00 87.38 203 GLU A O 1
ATOM 1512 N N . LEU A 1 204 ? -14.197 8.218 -8.390 1.00 86.25 204 LEU A N 1
ATOM 1513 C CA . LEU A 1 204 ? -14.717 7.818 -7.089 1.00 86.25 204 LEU A CA 1
ATOM 1514 C C . LEU A 1 204 ? -16.250 7.969 -7.030 1.00 86.25 204 LEU A C 1
ATOM 1516 O O . LEU A 1 204 ? -16.813 8.887 -7.629 1.00 86.25 204 LEU A O 1
ATOM 1520 N N . PRO A 1 205 ? -16.954 7.106 -6.276 1.00 82.00 205 PRO A N 1
ATOM 1521 C CA . PRO A 1 205 ? -18.405 7.187 -6.091 1.00 82.00 205 PRO A CA 1
ATOM 1522 C C . PRO A 1 205 ? -18.808 8.340 -5.144 1.00 82.00 205 PRO A C 1
ATOM 1524 O O . PRO A 1 205 ? -19.398 8.128 -4.080 1.00 82.00 205 PRO A O 1
ATOM 1527 N N . VAL A 1 206 ? -18.488 9.581 -5.530 1.00 69.00 206 VAL A N 1
ATOM 1528 C CA . VAL A 1 206 ? -18.750 10.805 -4.757 1.00 69.00 206 VAL A CA 1
ATOM 1529 C C . VAL A 1 206 ? -20.238 10.906 -4.396 1.00 69.00 206 VAL A C 1
ATOM 1531 O O . VAL A 1 206 ? -21.113 10.740 -5.245 1.00 69.00 206 VAL A O 1
ATOM 1534 N N . GLY A 1 207 ? -20.531 11.174 -3.119 1.00 63.62 207 GLY A N 1
ATOM 1535 C CA . GLY A 1 207 ? -21.895 11.322 -2.595 1.00 63.62 207 GLY A CA 1
ATOM 1536 C C . GLY A 1 207 ? -22.536 10.033 -2.068 1.00 63.62 207 GLY A C 1
ATOM 1537 O O . GLY A 1 207 ? -23.570 10.111 -1.410 1.00 63.62 207 GLY A O 1
ATOM 1538 N N . ARG A 1 208 ? -21.925 8.864 -2.306 1.00 65.00 208 ARG A N 1
ATOM 1539 C CA . ARG A 1 208 ? -22.279 7.611 -1.607 1.00 65.00 208 ARG A CA 1
ATOM 1540 C C . ARG A 1 208 ? -21.387 7.334 -0.404 1.00 65.00 208 ARG A C 1
ATOM 1542 O O . ARG A 1 208 ? -21.807 6.630 0.499 1.00 65.00 208 ARG A O 1
ATOM 1549 N N . VAL A 1 209 ? -20.185 7.897 -0.422 1.00 63.16 209 VAL A N 1
ATOM 1550 C CA . VAL A 1 209 ? -19.113 7.623 0.530 1.00 63.16 209 VAL A CA 1
ATOM 1551 C C . VAL A 1 209 ? -18.642 8.951 1.128 1.00 63.16 209 VAL A C 1
ATOM 1553 O O . VAL A 1 209 ? -18.493 9.917 0.366 1.00 63.16 209 VAL A O 1
ATOM 1556 N N . PRO A 1 210 ? -18.402 9.055 2.447 1.00 67.50 210 PRO A N 1
ATOM 1557 C CA . PRO A 1 210 ? -17.799 10.249 3.029 1.00 67.50 210 PRO A CA 1
ATOM 1558 C C . PRO A 1 210 ? -16.381 10.453 2.472 1.00 67.50 210 PRO A C 1
ATOM 1560 O O . PRO A 1 210 ? -15.515 9.603 2.660 1.00 67.50 210 PRO A O 1
ATOM 1563 N N . ILE A 1 211 ? -16.127 11.568 1.782 1.00 68.06 211 ILE A N 1
ATOM 1564 C CA . ILE A 1 211 ? -14.784 11.925 1.297 1.00 68.06 211 ILE A CA 1
ATOM 1565 C C . ILE A 1 211 ? -14.222 13.031 2.184 1.00 68.06 211 ILE A C 1
ATOM 1567 O O . ILE A 1 211 ? -14.775 14.128 2.260 1.00 68.06 211 ILE A O 1
ATOM 1571 N N . VAL A 1 212 ? -13.094 12.742 2.820 1.00 69.94 212 VAL A N 1
ATOM 1572 C CA . VAL A 1 212 ? -12.271 13.687 3.564 1.00 69.94 212 VAL A CA 1
ATOM 1573 C C . VAL A 1 212 ? -11.100 14.089 2.669 1.00 69.94 212 VAL A C 1
ATOM 1575 O O . VAL A 1 212 ? -10.124 13.358 2.524 1.00 69.94 212 VAL A O 1
ATOM 1578 N N . CYS A 1 213 ? -11.230 15.249 2.027 1.00 69.38 213 CYS A N 1
ATOM 1579 C CA . CYS A 1 213 ? -10.239 15.807 1.111 1.00 69.38 213 CYS A CA 1
ATOM 1580 C C . CYS A 1 213 ? -10.167 17.325 1.289 1.00 69.38 213 CYS A C 1
ATOM 1582 O O . CYS A 1 213 ? -11.185 17.995 1.095 1.00 69.38 213 CYS A O 1
ATOM 1584 N N . ARG A 1 214 ? -8.980 17.857 1.617 1.00 65.50 214 ARG A N 1
ATOM 1585 C CA . ARG A 1 214 ? -8.603 19.273 1.461 1.00 65.50 214 ARG A CA 1
ATOM 1586 C C . ARG A 1 214 ? -7.085 19.415 1.300 1.00 65.50 214 ARG A C 1
ATOM 1588 O O . ARG A 1 214 ? -6.355 18.613 1.880 1.00 65.50 214 ARG A O 1
ATOM 1595 N N . PRO A 1 215 ? -6.606 20.435 0.565 1.00 59.19 215 PRO A N 1
ATOM 1596 C CA . PRO A 1 215 ? -5.183 20.751 0.514 1.00 59.19 215 PRO A CA 1
ATOM 1597 C C . PRO A 1 215 ? -4.638 21.141 1.894 1.00 59.19 215 PRO A C 1
ATOM 1599 O O . PRO A 1 215 ? -5.263 21.910 2.632 1.00 59.19 215 PRO A O 1
ATOM 1602 N N . GLY A 1 216 ? -3.435 20.671 2.213 1.00 64.44 216 GLY A N 1
ATOM 1603 C CA . GLY A 1 216 ? -2.660 21.138 3.360 1.00 64.44 216 GLY A CA 1
ATOM 1604 C C . GLY A 1 216 ? -3.267 20.874 4.746 1.00 64.44 216 GLY A C 1
ATOM 1605 O O . GLY A 1 216 ? -3.685 19.768 5.079 1.00 64.44 216 GLY A O 1
ATOM 1606 N N . LYS A 1 217 ? -3.227 21.903 5.603 1.00 63.12 217 LYS A N 1
ATOM 1607 C CA . LYS A 1 217 ? -3.334 21.771 7.066 1.00 63.12 217 LYS A CA 1
ATOM 1608 C C . LYS A 1 217 ? -4.712 21.425 7.614 1.00 63.12 217 LYS A C 1
ATOM 1610 O O . LYS A 1 217 ? -4.756 21.149 8.793 1.00 63.12 217 LYS A O 1
ATOM 1615 N N . GLU A 1 218 ? -5.780 21.462 6.817 1.00 74.75 218 GLU A N 1
ATOM 1616 C CA . GLU A 1 218 ? -7.151 21.180 7.290 1.00 74.75 218 GLU A CA 1
ATOM 1617 C C . GLU A 1 218 ? -7.522 19.689 7.220 1.00 74.75 218 GLU A C 1
ATOM 1619 O O . GLU A 1 218 ? -8.514 19.249 7.809 1.00 74.75 218 GLU A O 1
ATOM 1624 N N . LEU A 1 219 ? -6.762 18.899 6.452 1.00 80.25 219 LEU A N 1
ATOM 1625 C CA . LEU A 1 219 ? -7.015 17.468 6.321 1.00 80.25 219 LEU A CA 1
ATOM 1626 C C . LEU A 1 219 ? -6.831 16.717 7.652 1.00 80.25 219 LEU A C 1
ATOM 1628 O O . LEU A 1 219 ? -7.696 15.896 7.955 1.00 80.25 219 LEU A O 1
ATOM 1632 N N . PRO A 1 220 ? -5.786 16.972 8.468 1.00 79.94 220 PRO A N 1
ATOM 1633 C CA . PRO A 1 220 ? -5.627 16.323 9.768 1.00 79.94 220 PRO A CA 1
ATOM 1634 C C . PRO A 1 220 ? -6.836 16.492 10.697 1.00 79.94 220 PRO A C 1
ATOM 1636 O O . PRO A 1 220 ? -7.286 15.509 11.294 1.00 79.94 220 PRO A O 1
ATOM 1639 N N . GLU A 1 221 ? -7.415 17.695 10.801 1.00 80.62 221 GLU A N 1
ATOM 1640 C CA . GLU A 1 221 ? -8.593 17.921 11.646 1.00 80.62 221 GLU A CA 1
ATOM 1641 C C . GLU A 1 221 ? -9.814 17.171 11.113 1.00 80.62 221 GLU A C 1
ATOM 1643 O O . GLU A 1 221 ? -10.553 16.568 11.892 1.00 80.62 221 GLU A O 1
ATOM 1648 N N . LEU A 1 222 ? -10.028 17.158 9.797 1.00 79.12 222 LEU A N 1
ATOM 1649 C CA . LEU A 1 222 ? -11.139 16.415 9.200 1.00 79.12 222 LEU A CA 1
ATOM 1650 C C . LEU A 1 222 ? -10.949 14.900 9.342 1.00 79.12 222 LEU A C 1
ATOM 1652 O O . LEU A 1 222 ? -11.895 14.189 9.673 1.00 79.12 222 LEU A O 1
ATOM 1656 N N . ALA A 1 223 ? -9.729 14.401 9.146 1.00 85.00 223 ALA A N 1
ATOM 1657 C CA . ALA A 1 223 ? -9.419 12.985 9.282 1.00 85.00 223 ALA A CA 1
ATOM 1658 C C . ALA A 1 223 ? -9.623 12.500 10.723 1.00 85.00 223 ALA A C 1
ATOM 1660 O O . ALA A 1 223 ? -10.052 11.367 10.917 1.00 85.00 223 ALA A O 1
ATOM 1661 N N . SER A 1 224 ? -9.426 13.367 11.725 1.00 83.50 224 SER A N 1
ATOM 1662 C CA . SER A 1 224 ? -9.712 13.052 13.134 1.00 83.50 224 SER A CA 1
ATOM 1663 C C . SER A 1 224 ? -11.200 12.805 13.446 1.00 83.50 224 SER A C 1
ATOM 1665 O O . SER A 1 224 ? -11.531 12.283 14.508 1.00 83.50 224 SER A O 1
ATOM 1667 N N . GLN A 1 225 ? -12.108 13.155 12.526 1.00 82.00 225 GLN A N 1
ATOM 1668 C CA . GLN A 1 225 ? -13.539 12.836 12.634 1.00 82.00 225 GLN A CA 1
ATOM 1669 C C . GLN A 1 225 ? -13.849 11.395 12.210 1.00 82.00 225 GLN A C 1
ATOM 1671 O O . GLN A 1 225 ? -14.908 10.870 12.543 1.00 82.00 225 GLN A O 1
ATOM 1676 N N . VAL A 1 226 ? -12.932 10.770 11.468 1.00 83.62 226 VAL A N 1
ATOM 1677 C CA . VAL A 1 226 ? -13.042 9.397 10.958 1.00 83.62 226 VAL A CA 1
ATOM 1678 C C . VAL A 1 226 ? -12.128 8.460 11.743 1.00 83.62 226 VAL A C 1
ATOM 1680 O O . VAL A 1 226 ? -12.529 7.365 12.131 1.00 83.62 226 VAL A O 1
ATOM 1683 N N . LEU A 1 227 ? -10.886 8.886 11.966 1.00 89.06 227 LEU A N 1
ATOM 1684 C CA . LEU A 1 227 ? -9.854 8.127 12.655 1.00 89.06 227 LEU A CA 1
ATOM 1685 C C . LEU A 1 227 ? -9.680 8.672 14.067 1.00 89.06 227 LEU A C 1
ATOM 1687 O O . LEU A 1 227 ? -9.463 9.869 14.246 1.00 89.06 227 LEU A O 1
ATOM 1691 N N . ASP A 1 228 ? -9.728 7.793 15.070 1.00 88.56 228 ASP A N 1
ATOM 1692 C CA . ASP A 1 228 ? -9.539 8.203 16.460 1.00 88.56 228 ASP A CA 1
ATOM 1693 C C . ASP A 1 228 ? -8.132 8.807 16.640 1.00 88.56 228 ASP A C 1
ATOM 1695 O O . ASP A 1 228 ? -7.136 8.112 16.406 1.00 88.56 228 ASP A O 1
ATOM 1699 N N . PRO A 1 229 ? -8.002 10.073 17.080 1.00 89.00 229 PRO A N 1
ATOM 1700 C CA . PRO A 1 229 ? -6.701 10.717 17.255 1.00 89.00 229 PRO A CA 1
ATOM 1701 C C . PRO A 1 229 ? -5.827 10.063 18.344 1.00 89.00 229 PRO A C 1
ATOM 1703 O O . PRO A 1 229 ? -4.628 10.356 18.435 1.00 89.00 229 PRO A O 1
ATOM 1706 N N . ARG A 1 230 ? -6.404 9.188 19.184 1.00 88.88 230 ARG A N 1
ATOM 1707 C CA . ARG A 1 230 ? -5.679 8.345 20.151 1.00 88.88 230 ARG A CA 1
ATOM 1708 C C . ARG A 1 230 ? -4.974 7.163 19.487 1.00 88.88 230 ARG A C 1
ATOM 1710 O O . ARG A 1 230 ? -3.945 6.731 20.003 1.00 88.88 230 ARG A O 1
ATOM 1717 N N . ASP A 1 231 ? -5.472 6.714 18.340 1.00 92.00 231 ASP A N 1
ATOM 1718 C CA . ASP A 1 231 ? -4.898 5.621 17.553 1.00 92.00 231 ASP A CA 1
ATOM 1719 C C . ASP A 1 231 ? -4.021 6.155 16.423 1.00 92.00 231 ASP A C 1
ATOM 1721 O O . ASP A 1 231 ? -2.931 5.640 16.178 1.00 92.00 231 ASP A O 1
ATOM 1725 N N . PHE A 1 232 ? -4.471 7.217 15.754 1.00 93.31 232 PHE A N 1
ATOM 1726 C CA . PHE A 1 232 ? -3.854 7.723 14.537 1.00 93.31 232 PHE A CA 1
ATOM 1727 C C . PHE A 1 232 ? -3.416 9.176 14.677 1.00 93.31 232 PHE A C 1
ATOM 1729 O O . PHE A 1 232 ? -4.051 10.012 15.315 1.00 93.31 232 PHE A O 1
ATOM 1736 N N . HIS A 1 233 ? -2.314 9.490 14.017 1.00 92.31 233 HIS A N 1
ATOM 1737 C CA . HIS A 1 233 ? -1.978 10.843 13.619 1.00 92.31 233 HIS A CA 1
ATOM 1738 C C . HIS A 1 233 ? -1.885 10.873 12.096 1.00 92.31 233 HIS A C 1
ATOM 1740 O O . HIS A 1 233 ? -1.289 9.980 11.498 1.00 92.31 233 HIS A O 1
ATOM 1746 N N . VAL A 1 234 ? -2.517 11.871 11.488 1.00 91.31 234 VAL A N 1
ATOM 1747 C CA . VAL A 1 234 ? -2.581 12.058 10.039 1.00 91.31 234 VAL A CA 1
ATOM 1748 C C . VAL A 1 234 ? -1.838 13.342 9.725 1.00 91.31 234 VAL A C 1
ATOM 1750 O O . VAL A 1 234 ? -2.117 14.361 10.351 1.00 91.31 234 VAL A O 1
ATOM 1753 N N . GLU A 1 235 ? -0.918 13.288 8.772 1.00 88.81 235 GLU A N 1
ATOM 1754 C CA . GLU A 1 235 ? -0.145 14.445 8.322 1.00 88.81 235 GLU A CA 1
ATOM 1755 C C . GLU A 1 235 ? -0.169 14.495 6.794 1.00 88.81 235 GLU A C 1
ATOM 1757 O O . GLU A 1 235 ? -0.110 13.454 6.140 1.00 88.81 235 GLU A O 1
ATOM 1762 N N . VAL A 1 236 ? -0.233 15.697 6.221 1.00 86.62 236 VAL A N 1
ATOM 1763 C CA . VAL A 1 236 ? -0.029 15.896 4.782 1.00 86.62 236 VAL A CA 1
ATOM 1764 C C . VAL A 1 236 ? 1.352 16.484 4.582 1.00 86.62 236 VAL A C 1
ATOM 1766 O O . VAL A 1 236 ? 1.634 17.605 5.004 1.00 86.62 236 VAL A O 1
ATOM 1769 N N . THR A 1 237 ? 2.214 15.730 3.919 1.00 83.50 237 THR A N 1
ATOM 1770 C CA . THR A 1 237 ? 3.531 16.215 3.523 1.00 83.50 237 THR A CA 1
ATOM 1771 C C . THR A 1 237 ? 3.459 16.793 2.115 1.00 83.50 237 THR A C 1
ATOM 1773 O O . THR A 1 237 ? 2.645 16.366 1.302 1.00 83.50 237 THR A O 1
ATOM 1776 N N . ASN A 1 238 ? 4.300 17.785 1.820 1.00 78.88 238 ASN A N 1
ATOM 1777 C CA . ASN A 1 238 ? 4.462 18.307 0.467 1.00 78.88 238 ASN A CA 1
ATOM 1778 C C . ASN A 1 238 ? 5.946 18.307 0.110 1.00 78.88 238 ASN A C 1
ATOM 1780 O O . ASN A 1 238 ? 6.746 18.959 0.782 1.00 78.88 238 ASN A O 1
ATOM 1784 N N . THR A 1 239 ? 6.308 17.584 -0.946 1.00 69.50 239 THR A N 1
ATOM 1785 C CA . THR A 1 239 ? 7.671 17.580 -1.485 1.00 69.50 239 THR A CA 1
ATOM 1786 C C . THR A 1 239 ? 7.623 17.985 -2.947 1.00 69.50 239 THR A C 1
ATOM 1788 O O . THR A 1 239 ? 7.009 17.309 -3.763 1.00 69.50 239 THR A O 1
ATOM 1791 N N . ALA A 1 240 ? 8.266 19.107 -3.281 1.00 66.50 240 ALA A N 1
ATOM 1792 C CA . ALA A 1 240 ? 8.332 19.639 -4.645 1.00 66.50 240 ALA A CA 1
ATOM 1793 C C . ALA A 1 240 ? 6.957 19.812 -5.333 1.00 66.50 240 ALA A C 1
ATOM 1795 O O . ALA A 1 240 ? 6.835 19.603 -6.538 1.00 66.50 240 ALA A O 1
ATOM 1796 N N . GLY A 1 241 ? 5.926 20.216 -4.579 1.00 68.25 241 GLY A N 1
ATOM 1797 C CA . GLY A 1 241 ? 4.569 20.407 -5.105 1.00 68.25 241 GLY A CA 1
ATOM 1798 C C . GLY A 1 241 ? 3.727 19.132 -5.139 1.00 68.25 241 GLY A C 1
ATOM 1799 O O . GLY A 1 241 ? 2.605 19.165 -5.634 1.00 68.25 241 GLY A O 1
ATOM 1800 N N . TRP A 1 242 ? 4.244 18.033 -4.598 1.00 73.94 242 TRP A N 1
ATOM 1801 C CA . TRP A 1 242 ? 3.563 16.751 -4.544 1.00 73.94 242 TRP A CA 1
ATOM 1802 C C . TRP A 1 242 ? 3.085 16.473 -3.119 1.00 73.94 242 TRP A C 1
ATOM 1804 O O . TRP A 1 242 ? 3.902 16.399 -2.197 1.00 73.94 242 TRP A O 1
ATOM 1814 N N . GLU A 1 243 ? 1.765 16.409 -2.934 1.00 85.06 243 GLU A N 1
ATOM 1815 C CA . GLU A 1 243 ? 1.140 16.161 -1.633 1.00 85.06 243 GLU A CA 1
ATOM 1816 C C . GLU A 1 243 ? 0.995 14.662 -1.368 1.00 85.06 243 GLU A C 1
ATOM 1818 O O . GLU A 1 243 ? 0.553 13.911 -2.237 1.00 85.06 243 GLU A O 1
ATOM 1823 N N . GLU A 1 244 ? 1.321 14.247 -0.144 1.00 88.50 244 GLU A N 1
ATOM 1824 C CA . GLU A 1 244 ? 1.117 12.881 0.323 1.00 88.50 244 GLU A CA 1
ATOM 1825 C C . GLU A 1 244 ? 0.519 12.845 1.730 1.00 88.50 244 GLU A C 1
ATOM 1827 O O . GLU A 1 244 ? 1.030 13.490 2.648 1.00 88.50 244 GLU A O 1
ATOM 1832 N N . VAL A 1 245 ? -0.527 12.037 1.915 1.00 91.56 245 VAL A N 1
ATOM 1833 C CA . VAL A 1 245 ? -1.062 11.709 3.242 1.00 91.56 245 VAL A CA 1
ATOM 1834 C C . VAL A 1 245 ? -0.215 10.616 3.882 1.00 91.56 245 VAL A C 1
ATOM 1836 O O . VAL A 1 245 ? -0.186 9.480 3.410 1.00 91.56 245 VAL A O 1
ATOM 1839 N N . CYS A 1 246 ? 0.402 10.936 5.011 1.00 92.44 246 CYS A N 1
ATOM 1840 C CA . CYS A 1 246 ? 1.133 10.006 5.860 1.00 92.44 246 CYS A CA 1
ATOM 1841 C C . CYS A 1 246 ? 0.320 9.688 7.120 1.00 92.44 246 CYS A C 1
ATOM 1843 O O . CYS A 1 246 ? -0.411 10.535 7.643 1.00 92.44 246 CYS A O 1
ATOM 1845 N N . LEU A 1 247 ? 0.483 8.474 7.644 1.00 94.06 247 LEU A N 1
ATOM 1846 C CA . LEU A 1 247 ? -0.113 8.056 8.910 1.00 94.06 247 LEU A CA 1
ATOM 1847 C C . LEU A 1 247 ? 0.969 7.728 9.933 1.00 94.06 247 LEU A C 1
ATOM 1849 O O . LEU A 1 247 ? 1.990 7.125 9.620 1.00 94.06 247 LEU A O 1
ATOM 1853 N N . PHE A 1 248 ? 0.704 8.038 11.192 1.00 94.50 248 PHE A N 1
ATOM 1854 C CA . PHE A 1 248 ? 1.419 7.460 12.318 1.00 94.50 248 PHE A CA 1
ATOM 1855 C C . PHE A 1 248 ? 0.428 6.720 13.211 1.00 94.50 248 PHE A C 1
ATOM 1857 O O . PHE A 1 248 ? -0.424 7.336 13.856 1.00 94.50 248 PHE A O 1
ATOM 1864 N N . HIS A 1 249 ? 0.540 5.394 13.239 1.00 94.88 249 HIS A N 1
ATOM 1865 C CA . HIS A 1 249 ? -0.237 4.546 14.129 1.00 94.88 249 HIS A CA 1
ATOM 1866 C C . HIS A 1 249 ? 0.438 4.516 15.502 1.00 94.88 249 HIS A C 1
ATOM 1868 O O . HIS A 1 249 ? 1.552 4.012 15.669 1.00 94.88 249 HIS A O 1
ATOM 1874 N N . ARG A 1 250 ? -0.222 5.115 16.492 1.00 94.06 250 ARG A N 1
ATOM 1875 C CA . ARG A 1 250 ? 0.345 5.409 17.811 1.00 94.06 250 ARG A CA 1
ATOM 1876 C C . ARG A 1 250 ? 0.595 4.154 18.631 1.00 94.06 250 ARG A C 1
ATOM 1878 O O . ARG A 1 250 ? 1.618 4.091 19.310 1.00 94.06 250 ARG A O 1
ATOM 1885 N N . HIS A 1 251 ? -0.312 3.179 18.556 1.00 91.56 251 HIS A N 1
ATOM 1886 C CA . HIS A 1 251 ? -0.224 1.951 19.343 1.00 91.56 251 HIS A CA 1
ATOM 1887 C C . HIS A 1 251 ? 1.013 1.135 18.949 1.00 91.56 251 HIS A C 1
ATOM 1889 O O . HIS A 1 251 ? 1.879 0.856 19.778 1.00 91.56 251 HIS A O 1
ATOM 1895 N N . SER A 1 252 ? 1.168 0.881 17.649 1.00 92.50 252 SER A N 1
ATOM 1896 C CA . SER A 1 252 ? 2.306 0.137 17.101 1.00 92.50 252 SER A CA 1
ATOM 1897 C C . SER A 1 252 ? 3.572 0.980 16.919 1.00 92.50 252 SER A C 1
ATOM 1899 O O . SER A 1 252 ? 4.638 0.441 16.627 1.00 92.50 252 SER A O 1
ATOM 1901 N N . LYS A 1 253 ? 3.465 2.307 17.084 1.00 94.94 253 LYS A N 1
ATOM 1902 C CA . LYS A 1 253 ? 4.518 3.298 16.801 1.00 94.94 253 LYS A CA 1
ATOM 1903 C C . LYS A 1 253 ? 5.036 3.209 15.364 1.00 94.94 253 LYS A C 1
ATOM 1905 O O . LYS A 1 253 ? 6.226 3.391 15.111 1.00 94.94 253 LYS A O 1
ATOM 1910 N N . THR A 1 254 ? 4.140 2.926 14.425 1.00 93.25 254 THR A N 1
ATOM 1911 C CA . THR A 1 254 ? 4.485 2.730 13.016 1.00 93.25 254 THR A CA 1
ATOM 1912 C C . THR A 1 254 ? 4.167 3.990 12.226 1.00 93.25 254 THR A C 1
ATOM 1914 O O . THR A 1 254 ? 3.021 4.432 12.191 1.00 93.25 254 THR A O 1
ATOM 1917 N N . PHE A 1 255 ? 5.183 4.553 11.575 1.00 92.88 255 PHE A N 1
ATOM 1918 C CA . PHE A 1 255 ? 5.001 5.569 10.544 1.00 92.88 255 PHE A CA 1
ATOM 1919 C C . PHE A 1 255 ? 4.772 4.884 9.196 1.00 92.88 255 PHE A C 1
ATOM 1921 O O . PHE A 1 255 ? 5.512 3.971 8.833 1.00 92.88 255 PHE A O 1
ATOM 1928 N N . ILE A 1 256 ? 3.736 5.309 8.484 1.00 92.50 256 ILE A N 1
ATOM 1929 C CA . ILE A 1 256 ? 3.290 4.745 7.216 1.00 92.50 256 ILE A CA 1
ATOM 1930 C C . ILE A 1 256 ? 3.256 5.887 6.207 1.00 92.50 256 ILE A C 1
ATOM 1932 O O . ILE A 1 256 ? 2.553 6.882 6.390 1.00 92.50 256 ILE A O 1
ATOM 1936 N N . ALA A 1 257 ? 4.035 5.714 5.152 1.00 90.62 257 ALA A N 1
ATOM 1937 C CA . ALA A 1 257 ? 4.151 6.616 4.023 1.00 90.62 257 ALA A CA 1
ATOM 1938 C C . ALA A 1 257 ? 4.348 5.778 2.753 1.00 90.62 257 ALA A C 1
ATOM 1940 O O . ALA A 1 257 ? 4.675 4.588 2.824 1.00 90.62 257 ALA A O 1
ATOM 1941 N N . CYS A 1 258 ? 4.161 6.398 1.601 1.00 88.19 258 CYS A N 1
ATOM 1942 C CA . CYS A 1 258 ? 4.534 5.867 0.305 1.00 88.19 258 CYS A CA 1
ATOM 1943 C C . CYS A 1 258 ? 5.768 6.618 -0.204 1.00 88.19 258 CYS A C 1
ATOM 1945 O O . CYS A 1 258 ? 6.890 6.439 0.277 1.00 88.19 258 CYS A O 1
ATOM 1947 N N . ASP A 1 259 ? 5.540 7.471 -1.183 1.00 81.56 259 ASP A N 1
ATOM 1948 C CA . ASP A 1 259 ? 6.520 8.122 -2.023 1.00 81.56 259 ASP A CA 1
ATOM 1949 C C . ASP A 1 259 ? 7.263 9.241 -1.284 1.00 81.56 259 ASP A C 1
ATOM 1951 O O . ASP A 1 259 ? 8.394 9.562 -1.646 1.00 81.56 259 ASP A O 1
ATOM 1955 N N . PHE A 1 260 ? 6.724 9.758 -0.175 1.00 78.94 260 PHE A N 1
ATOM 1956 C CA . PHE A 1 260 ? 7.416 10.718 0.687 1.00 78.94 260 PHE A CA 1
ATOM 1957 C C . PHE A 1 260 ? 8.789 10.209 1.154 1.00 78.94 260 PHE A C 1
ATOM 1959 O O . PHE A 1 260 ? 9.784 10.935 1.079 1.00 78.94 260 PHE A O 1
ATOM 1966 N N . ILE A 1 261 ? 8.876 8.948 1.595 1.00 71.50 261 ILE A N 1
ATOM 1967 C CA . ILE A 1 261 ? 10.158 8.357 2.006 1.00 71.50 261 ILE A CA 1
ATOM 1968 C C . ILE A 1 261 ? 11.032 8.075 0.776 1.00 71.50 261 ILE A C 1
ATOM 1970 O O . ILE A 1 261 ? 12.231 8.352 0.808 1.00 71.50 261 ILE A O 1
ATOM 1974 N N . TYR A 1 262 ? 10.448 7.601 -0.330 1.00 63.75 262 TYR A N 1
ATOM 1975 C CA . TYR A 1 262 ? 11.194 7.288 -1.555 1.00 63.75 262 TYR A CA 1
ATOM 1976 C C . TYR A 1 262 ? 11.840 8.521 -2.204 1.00 63.75 262 TYR A C 1
ATOM 1978 O O . TYR A 1 262 ? 13.007 8.471 -2.596 1.00 63.75 262 TYR A O 1
ATOM 1986 N N . PHE A 1 263 ? 11.116 9.637 -2.305 1.00 55.88 263 PHE A N 1
ATOM 1987 C CA . PHE A 1 263 ? 11.605 10.860 -2.944 1.00 55.88 263 PHE A CA 1
ATOM 1988 C C . PHE A 1 263 ? 12.383 11.779 -1.991 1.00 55.88 263 PHE A C 1
ATOM 1990 O O . PHE A 1 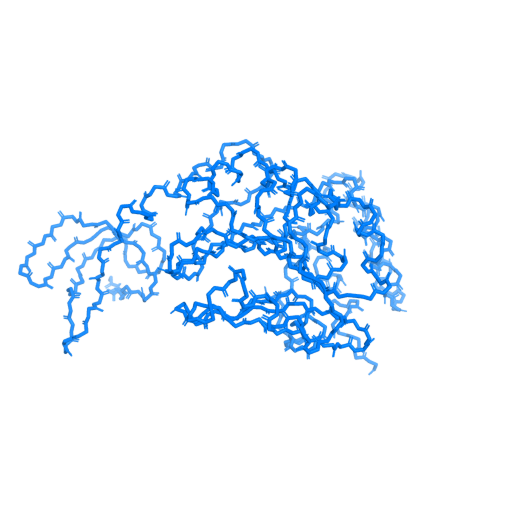263 ? 13.227 12.548 -2.460 1.00 55.88 263 PHE A O 1
ATOM 1997 N N . GLY A 1 264 ? 12.131 11.703 -0.677 1.00 49.25 264 GLY A N 1
ATOM 1998 C CA . GLY A 1 264 ? 12.631 12.672 0.303 1.00 49.25 264 GLY A CA 1
ATOM 1999 C C . GLY A 1 264 ? 13.722 12.194 1.269 1.00 49.25 264 GLY A C 1
ATOM 2000 O O . GLY A 1 264 ? 14.473 13.039 1.756 1.00 49.25 264 GLY A O 1
ATOM 2001 N N . SER A 1 265 ? 13.832 10.896 1.587 1.00 44.03 265 SER A N 1
ATOM 2002 C CA . SER A 1 265 ? 14.651 10.470 2.744 1.00 44.03 265 SER A CA 1
ATOM 2003 C C . SER A 1 265 ? 15.228 9.052 2.717 1.00 44.03 265 SER A C 1
ATOM 2005 O O . SER A 1 265 ? 16.003 8.716 3.613 1.00 44.03 265 SER A O 1
ATOM 2007 N N . ALA A 1 266 ? 14.908 8.225 1.719 1.00 53.03 266 ALA A N 1
ATOM 2008 C CA . ALA A 1 266 ? 15.533 6.917 1.580 1.00 53.03 266 ALA A CA 1
ATOM 2009 C C . ALA A 1 266 ? 17.041 7.087 1.350 1.00 53.03 266 ALA A C 1
ATOM 2011 O O . ALA A 1 266 ? 17.468 7.845 0.472 1.00 53.03 266 ALA A O 1
ATOM 2012 N N . ASP A 1 267 ? 17.848 6.380 2.144 1.00 59.50 267 ASP A N 1
ATOM 2013 C CA . ASP A 1 267 ? 19.280 6.264 1.906 1.00 59.50 267 ASP A CA 1
ATOM 2014 C C . ASP A 1 267 ? 19.481 5.763 0.470 1.00 59.50 267 ASP A C 1
ATOM 2016 O O . ASP A 1 267 ? 19.185 4.616 0.141 1.00 59.50 267 ASP A O 1
ATOM 2020 N N . ARG A 1 268 ? 19.965 6.648 -0.408 1.00 61.09 268 ARG A N 1
ATOM 2021 C CA . ARG A 1 268 ? 20.201 6.340 -1.826 1.00 61.09 268 ARG A CA 1
ATOM 2022 C C . ARG A 1 268 ? 21.320 5.318 -2.026 1.00 61.09 268 ARG A C 1
ATOM 2024 O O . ARG A 1 268 ? 21.596 4.960 -3.166 1.00 61.09 268 ARG A O 1
ATOM 2031 N N . SER A 1 269 ? 21.971 4.878 -0.949 1.00 62.72 269 SER A N 1
ATOM 2032 C CA . SER A 1 269 ? 22.947 3.792 -0.937 1.00 62.72 269 SER A CA 1
ATOM 2033 C C . SER A 1 269 ? 22.374 2.452 -0.454 1.00 62.72 269 SER A C 1
ATOM 2035 O O . SER A 1 269 ? 22.975 1.412 -0.735 1.00 62.72 269 SER A O 1
ATOM 2037 N N . ASP A 1 270 ? 21.201 2.438 0.188 1.00 63.72 270 ASP A N 1
ATOM 2038 C CA . ASP A 1 270 ? 20.556 1.209 0.645 1.00 63.72 270 ASP A CA 1
ATOM 2039 C C . ASP A 1 270 ? 19.807 0.531 -0.506 1.00 63.72 270 ASP A C 1
ATOM 2041 O O . ASP A 1 270 ? 18.711 0.919 -0.887 1.00 63.72 270 ASP A O 1
ATOM 2045 N N . ARG A 1 271 ? 20.393 -0.521 -1.073 1.00 62.56 271 ARG A N 1
ATOM 2046 C CA . ARG A 1 271 ? 19.774 -1.278 -2.171 1.00 62.56 271 ARG A CA 1
ATOM 2047 C C . ARG A 1 271 ? 18.592 -2.132 -1.721 1.00 62.56 271 ARG A C 1
ATOM 2049 O O . ARG A 1 271 ? 17.722 -2.451 -2.531 1.00 62.56 271 ARG A O 1
ATOM 2056 N N . GLU A 1 272 ? 18.555 -2.524 -0.450 1.00 61.97 272 GLU A N 1
ATOM 2057 C CA . GLU A 1 272 ? 17.586 -3.501 0.045 1.00 61.97 272 GLU A CA 1
ATOM 2058 C C . GLU A 1 272 ? 16.190 -2.891 0.212 1.00 61.97 272 GLU A C 1
ATOM 2060 O O . GLU A 1 272 ? 15.191 -3.595 0.027 1.00 61.97 272 GLU A O 1
ATOM 2065 N N . SER A 1 273 ? 16.108 -1.583 0.471 1.00 58.56 273 SER A N 1
ATOM 2066 C CA . SER A 1 273 ? 14.850 -0.828 0.548 1.00 58.56 273 SER A CA 1
ATOM 2067 C C . SER A 1 273 ? 14.240 -0.472 -0.818 1.00 58.56 273 SER A C 1
ATOM 2069 O O . SER A 1 273 ? 13.055 -0.145 -0.892 1.00 58.56 273 SER A O 1
ATOM 2071 N N . TRP A 1 274 ? 14.979 -0.629 -1.926 1.00 62.66 274 TRP A N 1
ATOM 2072 C CA . TRP A 1 274 ? 14.547 -0.264 -3.290 1.00 62.66 274 TRP A CA 1
ATOM 2073 C C . TRP A 1 274 ? 14.000 -1.440 -4.117 1.00 62.66 274 TRP A C 1
ATOM 2075 O O . TRP A 1 274 ? 14.151 -1.513 -5.340 1.00 62.66 274 TRP A O 1
ATOM 2085 N N . LYS A 1 275 ? 13.303 -2.385 -3.476 1.00 69.44 275 LYS A N 1
ATOM 2086 C CA . LYS A 1 275 ? 12.762 -3.589 -4.140 1.00 69.44 275 LYS A CA 1
ATOM 2087 C C . LYS A 1 275 ? 11.400 -3.381 -4.808 1.00 69.44 275 LYS A C 1
ATOM 2089 O O . LYS A 1 275 ? 10.508 -4.217 -4.679 1.00 69.44 275 LYS A O 1
ATOM 2094 N N . MET A 1 276 ? 11.250 -2.284 -5.546 1.00 73.19 276 MET A N 1
ATOM 2095 C CA . MET A 1 276 ? 9.968 -1.902 -6.145 1.00 73.19 276 MET A CA 1
ATOM 2096 C C . MET A 1 276 ? 9.645 -2.640 -7.442 1.00 73.19 276 MET A C 1
ATOM 2098 O O . MET A 1 276 ? 8.486 -2.666 -7.816 1.00 73.19 276 MET A O 1
ATOM 2102 N N . LEU A 1 277 ? 10.612 -3.253 -8.131 1.00 81.31 277 LEU A N 1
ATOM 2103 C CA . LEU A 1 277 ? 10.360 -4.023 -9.359 1.00 81.31 277 LEU A CA 1
ATOM 2104 C C . LEU A 1 277 ? 10.392 -5.531 -9.090 1.00 81.31 277 LEU A C 1
ATOM 2106 O O . LEU A 1 277 ? 11.129 -6.006 -8.224 1.00 81.31 277 LEU A O 1
ATOM 2110 N N . ALA A 1 278 ? 9.578 -6.286 -9.829 1.00 81.25 278 ALA A N 1
ATOM 2111 C CA . ALA A 1 278 ? 9.431 -7.725 -9.622 1.00 81.25 278 ALA A CA 1
ATOM 2112 C C . ALA A 1 278 ? 10.700 -8.524 -9.975 1.00 81.25 278 ALA A C 1
ATOM 2114 O O . ALA A 1 278 ? 11.091 -9.396 -9.198 1.00 81.25 278 ALA A O 1
ATOM 2115 N N . ALA A 1 279 ? 11.355 -8.226 -11.105 1.00 85.94 279 ALA A N 1
ATOM 2116 C CA . ALA A 1 279 ? 12.609 -8.882 -11.491 1.00 85.94 279 ALA A CA 1
ATOM 2117 C C . ALA A 1 279 ? 13.836 -8.099 -11.003 1.00 85.94 279 ALA A C 1
ATOM 2119 O O . ALA A 1 279 ? 13.857 -6.866 -11.028 1.00 85.94 279 ALA A O 1
ATOM 2120 N N . GLU A 1 280 ? 14.875 -8.822 -10.583 1.00 86.88 280 GLU A N 1
ATOM 2121 C CA . GLU A 1 280 ? 16.062 -8.242 -9.956 1.00 86.88 280 GLU A CA 1
ATOM 2122 C C . GLU A 1 280 ? 16.837 -7.308 -10.871 1.00 86.88 280 GLU A C 1
ATOM 2124 O O . GLU A 1 280 ? 17.227 -6.219 -10.462 1.00 86.88 280 GLU A O 1
ATOM 2129 N N . GLU A 1 281 ? 16.985 -7.694 -12.127 1.00 90.00 281 GLU A N 1
ATOM 2130 C CA . GLU A 1 281 ? 17.733 -6.920 -13.102 1.00 90.00 281 GLU A CA 1
ATOM 2131 C C . GLU A 1 281 ? 17.052 -5.584 -13.409 1.00 90.00 281 GLU A C 1
ATOM 2133 O O . GLU A 1 281 ? 17.727 -4.564 -13.555 1.00 90.00 281 GLU A O 1
ATOM 2138 N N . TRP A 1 282 ? 15.714 -5.565 -13.418 1.00 89.12 282 TRP A N 1
ATOM 2139 C CA . TRP A 1 282 ? 14.948 -4.328 -13.537 1.00 89.12 282 TRP A CA 1
ATOM 2140 C C . TRP A 1 282 ? 15.147 -3.428 -12.310 1.00 89.12 282 TRP A C 1
ATOM 2142 O O . TRP A 1 282 ? 15.330 -2.222 -12.478 1.00 89.12 282 TRP A O 1
ATOM 2152 N N . ARG A 1 283 ? 15.190 -3.994 -11.090 1.00 85.56 283 ARG A N 1
ATOM 2153 C CA . ARG A 1 283 ? 15.485 -3.239 -9.851 1.00 85.56 283 ARG A CA 1
ATOM 2154 C C . ARG A 1 283 ? 16.857 -2.575 -9.901 1.00 85.56 283 ARG A C 1
ATOM 2156 O O . ARG A 1 283 ? 16.964 -1.384 -9.628 1.00 85.56 283 ARG A O 1
ATOM 2163 N N . GLU A 1 284 ? 17.888 -3.325 -10.281 1.00 84.12 284 GLU A N 1
ATOM 2164 C CA . GLU A 1 284 ? 19.262 -2.820 -10.371 1.00 84.12 284 GLU A CA 1
ATOM 2165 C C . GLU A 1 284 ? 19.388 -1.682 -11.390 1.00 84.12 284 GLU A C 1
ATOM 2167 O O . GLU A 1 284 ? 20.039 -0.668 -11.127 1.00 84.12 284 GLU A O 1
ATOM 2172 N N . LEU A 1 285 ? 18.740 -1.820 -12.549 1.00 85.94 285 LEU A N 1
ATOM 2173 C CA . LEU A 1 285 ? 18.704 -0.764 -13.555 1.00 85.94 285 LEU A CA 1
ATOM 2174 C C . LEU A 1 285 ? 17.967 0.483 -13.044 1.00 85.94 285 LEU A C 1
ATOM 2176 O O . LEU A 1 285 ? 18.471 1.597 -13.196 1.00 85.94 285 LEU A O 1
ATOM 2180 N N . TYR A 1 286 ? 16.800 0.301 -12.421 1.00 82.31 286 TYR A N 1
ATOM 2181 C CA . TYR A 1 286 ? 15.999 1.388 -11.856 1.00 82.31 286 TYR A CA 1
ATOM 2182 C C . TYR A 1 286 ? 16.770 2.165 -10.790 1.00 82.31 286 TYR A C 1
ATOM 2184 O O . TYR A 1 286 ? 16.877 3.390 -10.864 1.00 82.31 286 TYR A O 1
ATOM 2192 N N . PHE A 1 287 ? 17.383 1.453 -9.844 1.00 79.81 287 PHE A N 1
ATOM 2193 C CA . PHE A 1 287 ? 18.209 2.049 -8.800 1.00 79.81 287 PHE A CA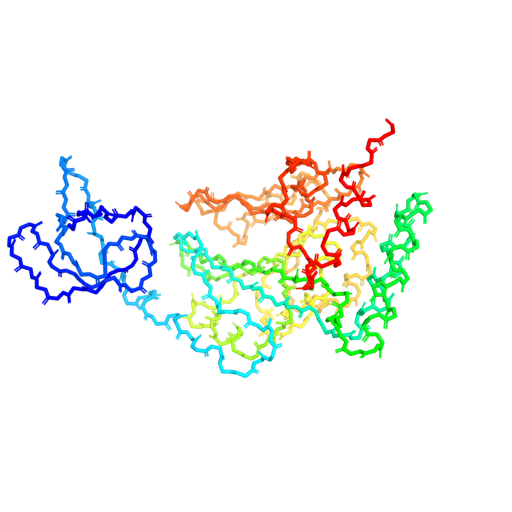 1
ATOM 2194 C C . PHE A 1 287 ? 19.350 2.882 -9.400 1.00 79.81 287 PHE A C 1
ATOM 2196 O O . PHE A 1 287 ? 19.555 4.031 -9.007 1.00 79.81 287 PHE A O 1
ATOM 2203 N N . LYS A 1 288 ? 20.042 2.365 -10.424 1.00 80.50 288 LYS A N 1
ATOM 2204 C CA . LYS A 1 288 ? 21.108 3.113 -11.112 1.00 80.50 288 LYS A CA 1
ATOM 2205 C C . LYS A 1 288 ? 20.600 4.357 -11.844 1.00 80.50 288 LYS A C 1
ATOM 2207 O O . LYS A 1 288 ? 21.290 5.376 -11.885 1.00 80.50 288 LYS A O 1
ATOM 2212 N N . ALA A 1 289 ? 19.412 4.274 -12.442 1.00 78.06 289 ALA A N 1
ATOM 2213 C CA . ALA A 1 289 ? 18.817 5.365 -13.207 1.00 78.06 289 ALA A CA 1
ATOM 2214 C C . ALA A 1 289 ? 18.297 6.511 -12.320 1.00 78.06 289 ALA A C 1
ATOM 2216 O O . ALA A 1 289 ? 18.386 7.669 -12.728 1.00 78.06 289 ALA A O 1
ATOM 2217 N N . TYR A 1 290 ? 17.775 6.201 -11.129 1.00 73.56 290 TYR A N 1
ATOM 2218 C CA . TYR A 1 290 ? 17.115 7.175 -10.251 1.00 73.56 290 TYR A CA 1
ATOM 2219 C C . TYR A 1 290 ? 17.933 7.569 -9.012 1.00 73.56 290 TYR A C 1
ATOM 2221 O O . TYR A 1 290 ? 17.924 8.742 -8.640 1.00 73.56 290 TYR A O 1
ATOM 2229 N N . CYS A 1 291 ? 18.654 6.634 -8.384 1.00 70.88 291 CYS A N 1
ATOM 2230 C CA . CYS A 1 291 ? 19.316 6.857 -7.088 1.00 70.88 291 CYS A CA 1
ATOM 2231 C C . CYS A 1 291 ? 20.782 7.251 -7.236 1.00 70.88 291 CYS A C 1
ATOM 2233 O O . CYS A 1 291 ? 21.233 8.182 -6.575 1.00 70.88 291 CYS A O 1
ATOM 2235 N N . THR A 1 292 ? 21.513 6.602 -8.146 1.00 68.62 292 THR A N 1
ATOM 2236 C CA . THR A 1 292 ? 22.942 6.876 -8.384 1.00 68.62 292 THR A CA 1
ATOM 2237 C C . THR A 1 292 ? 23.161 7.947 -9.455 1.00 68.62 292 THR A C 1
ATOM 2239 O O . THR A 1 292 ? 24.121 7.888 -10.228 1.00 68.62 292 THR A O 1
ATOM 2242 N N . ASN A 1 293 ? 22.255 8.926 -9.537 1.00 55.91 293 ASN A N 1
ATOM 2243 C CA . ASN A 1 293 ? 22.394 10.101 -10.402 1.00 55.91 293 ASN A CA 1
ATOM 2244 C C . ASN A 1 293 ? 23.463 11.083 -9.884 1.00 55.91 293 ASN A C 1
ATOM 2246 O O . ASN A 1 293 ? 23.334 12.289 -10.077 1.00 55.91 293 ASN A O 1
ATOM 2250 N N . ASP A 1 294 ? 24.533 10.564 -9.279 1.00 50.66 294 ASP A N 1
ATOM 2251 C CA . ASP A 1 294 ? 25.774 11.306 -9.144 1.00 50.66 294 ASP A CA 1
ATOM 2252 C C . ASP A 1 294 ? 26.245 11.655 -10.563 1.00 50.66 294 ASP A C 1
ATOM 2254 O O . ASP A 1 294 ? 26.540 10.791 -11.410 1.00 50.66 294 ASP A O 1
ATOM 2258 N N . SER A 1 295 ? 26.137 12.956 -10.823 1.00 43.16 295 SER A N 1
ATOM 2259 C CA . SER A 1 295 ? 26.905 13.738 -11.783 1.00 43.16 295 SER A CA 1
ATOM 2260 C C . SER A 1 295 ? 28.389 13.662 -11.468 1.00 43.16 295 SER A C 1
ATOM 2262 O O . SER A 1 295 ? 28.715 13.859 -10.275 1.00 43.16 295 SER A O 1
#

Organism: Polarella glacialis (NCBI:txid89957)

Sequence (295 aa):
MMGGEILIGATIQELQLEGSRLRYKLLSGTGPSIGWVSLAMKGKDLVVRVSEATAGLEHKAAAFPGAESLTAVAEDVFEFVMAQAAEYHDKVFASICHACRKKELKQQAEELRVRHDGGTLGPCVYKRRTCFVRSAAGSGVVVYSPVECLPELRAAVQAMGGCAAIVLPNAEHAIHGKAWAEAFPEAAIITPGGDAMDPVFKELPVGRVPIVCRPGKELPELASQVLDPRDFHVEVTNTAGWEEVCLFHRHSKTFIACDFIYFGSADRSDRESWKMLAAEEWRELYFKAYCTNDS

Radius of gyration: 21.75 Å; chains: 1; bounding box: 49×49×61 Å

Secondary structure (DSSP, 8-state):
---PPPPTT-EEEEEEEETTEEEEEEEESSS-SEEEEESEETTEES--PPPTTTTT------S-TTBPPPEEEETTEEEEEEEPPGGGHHHHHHHHHHH---HHHHHHHHHHHHHHHTTSS----BEEEEEEEE-TTSS-EEEES-----HHHHHHHHHTT-EEEEE--SSTT-TTHHHHHHH-TTSEEEE--SGGGHHHHHHS-BTTB-EEE-SGGGHHHHHTTTS-TTTEEEEEEEETTEEEEEEEETTTTEEE-SHHHHHHTS-TT-STT---BSSHHHHHHHHHHHT----